Protein AF-0000000071173360 (afdb_homodimer)

Nearest PDB structures (foldseek):
  4cj1-assembly1_B  TM=7.298E-01  e=6.760E-02  synthetic construct
  7yny-assembly1_D  TM=7.252E-01  e=8.532E-01  Helicoverpa armigera nucleopolyhedrovirus
  7ypo-assembly1_A  TM=7.278E-01  e=1.315E+00  Helicoverpa armigera nucleopolyhedrovirus
  3d1j-assembly1_A  TM=5.440E-01  e=7.539E-01  Escherichia coli
  3cx4-assembly1_A  TM=5.514E-01  e=1.093E+00  Escherichia coli

Solvent-accessible surface area (backbone atoms only — not comparable to full-atom v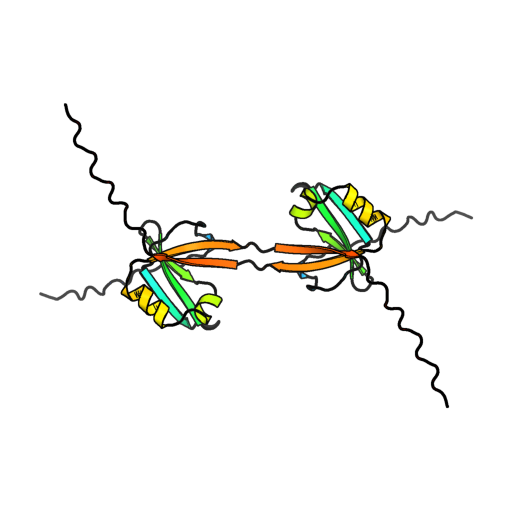alues): 13521 Å² total; per-residue (Å²): 133,79,78,73,75,71,66,77,75,69,80,77,56,47,77,51,59,77,84,76,53,54,70,68,45,76,27,50,30,61,38,61,43,77,44,78,49,99,87,40,66,32,24,35,39,32,32,35,58,94,84,40,56,30,29,32,73,47,58,52,68,48,39,76,64,53,51,68,66,58,44,48,49,52,43,72,65,47,53,33,20,40,22,38,67,38,76,41,63,62,41,70,41,72,44,82,38,70,57,74,70,73,73,74,68,70,75,73,74,78,81,80,130,133,80,78,74,74,72,66,76,75,69,79,76,58,48,78,53,59,77,85,77,53,54,69,69,44,76,26,48,31,62,38,62,46,80,44,80,49,99,87,39,65,31,25,35,39,32,31,36,58,94,82,39,56,29,30,32,74,48,59,52,67,47,39,76,64,55,50,70,65,59,43,49,50,52,44,72,64,47,53,34,20,39,23,38,66,37,77,42,64,60,42,68,41,73,46,82,38,70,58,75,70,73,73,75,69,70,75,74,75,78,81,81,128

Organism: Bemisia tabaci (NCBI:txid7038)

Foldseek 3Di:
DPPPPPPVPDADAAEDEPVPDDAPDWWQWQAKDWDQDPVGIWIKTWTDDVNHIHIYIDDVVCRVPPDPVNRVVCNVVSPGTDGRNDDDDDDDDDDDDDDDPPPPPPPDPPPDD/DPPPPVPVPDADAAEDEPVPDDAPDWWQWQAKDWDQDPVGIWIKTWTDDPNHIHIYIDDVVCRVPPDPVNRVVCNVVSPGTDGRNDDDDDDDDDDDDDDDPPPPPPPDPPPDD

Structure (mmCIF, N/CA/C/O backbone):
data_AF-0000000071173360-model_v1
#
loop_
_entity.id
_entity.type
_entity.pdbx_description
1 polymer 'Uncharacterized protein'
#
loop_
_atom_site.group_PDB
_atom_site.id
_atom_site.type_symbol
_atom_site.label_atom_id
_atom_site.label_alt_id
_atom_site.label_comp_id
_atom_site.label_asym_id
_atom_site.label_entity_id
_atom_site.label_seq_id
_atom_site.pdbx_PDB_ins_code
_atom_site.Cartn_x
_atom_site.Cartn_y
_atom_site.Cartn_z
_atom_site.occupancy
_atom_site.B_iso_or_equiv
_atom_site.auth_seq_id
_atom_site.auth_comp_id
_atom_site.auth_asym_id
_atom_site.auth_atom_id
_atom_site.pdbx_PDB_model_num
ATOM 1 N N . MET A 1 1 ? 4.496 60.594 3.133 1 38.16 1 MET A N 1
ATOM 2 C CA . MET A 1 1 ? 4.457 59.281 3.816 1 38.16 1 MET A CA 1
ATOM 3 C C . MET A 1 1 ? 3.887 58.219 2.906 1 38.16 1 MET A C 1
ATOM 5 O O . MET A 1 1 ? 2.684 58.188 2.635 1 38.16 1 MET A O 1
ATOM 9 N N . GLU A 1 2 ? 4.57 57.875 1.852 1 41.34 2 GLU A N 1
ATOM 10 C CA . GLU A 1 2 ? 4.172 56.844 0.89 1 41.34 2 GLU A CA 1
ATOM 11 C C . GLU A 1 2 ? 3.906 55.5 1.581 1 41.34 2 GLU A C 1
ATOM 13 O O . GLU A 1 2 ? 4.73 55.031 2.363 1 41.34 2 GLU A O 1
ATOM 18 N N . ALA A 1 3 ? 2.672 55.156 1.951 1 41.53 3 ALA A N 1
ATOM 19 C CA . ALA A 1 3 ? 2.266 53.844 2.42 1 41.53 3 ALA A CA 1
ATOM 20 C C . ALA A 1 3 ? 2.855 52.75 1.538 1 41.53 3 ALA A C 1
ATOM 22 O O . ALA A 1 3 ? 2.617 52.719 0.329 1 41.53 3 ALA A O 1
ATOM 23 N N . PHE A 1 4 ? 4.148 52.344 1.729 1 45.03 4 PHE A N 1
ATOM 24 C CA . PHE A 1 4 ? 4.648 51.125 1.092 1 45.03 4 PHE A CA 1
ATOM 25 C C . PHE A 1 4 ? 3.625 50 1.188 1 45.03 4 PHE A C 1
ATOM 27 O O . PHE A 1 4 ? 3.189 49.656 2.283 1 45.03 4 PHE A O 1
ATOM 34 N N . ASN A 1 5 ? 2.734 49.875 0.268 1 45.66 5 ASN A N 1
ATOM 35 C CA . ASN A 1 5 ? 1.851 48.719 0.138 1 45.66 5 ASN A CA 1
ATOM 36 C C . ASN A 1 5 ? 2.588 47.406 0.424 1 45.66 5 ASN A C 1
ATOM 38 O O . ASN A 1 5 ? 3.477 47.031 -0.334 1 45.66 5 ASN A O 1
ATOM 42 N N . LYS A 1 6 ? 3.045 47.156 1.656 1 45 6 LYS A N 1
ATOM 43 C CA . LYS A 1 6 ? 3.58 45.844 1.938 1 45 6 LYS A CA 1
ATOM 44 C C . LYS A 1 6 ? 2.768 44.75 1.231 1 45 6 LYS A C 1
ATOM 46 O O . LYS A 1 6 ? 1.567 44.594 1.479 1 45 6 LYS A O 1
ATOM 51 N N . VAL A 1 7 ? 2.969 44.531 -0.029 1 47.88 7 VAL A N 1
ATOM 52 C CA . VAL A 1 7 ? 2.414 43.344 -0.626 1 47.88 7 VAL A CA 1
ATOM 53 C C . VAL A 1 7 ? 2.586 42.156 0.332 1 47.88 7 VAL A C 1
ATOM 55 O O . VAL A 1 7 ? 3.695 41.875 0.796 1 47.88 7 VAL A O 1
ATOM 58 N N . PRO A 1 8 ? 1.655 41.906 1.132 1 52.94 8 PRO A N 1
ATOM 59 C CA . PRO A 1 8 ? 1.829 40.719 1.951 1 52.94 8 PRO A CA 1
ATOM 60 C C . PRO A 1 8 ? 2.576 39.594 1.217 1 52.94 8 PRO A C 1
ATOM 62 O O . PRO A 1 8 ? 2.227 39.281 0.084 1 52.94 8 PRO A O 1
ATOM 65 N N . VAL A 1 9 ? 3.846 39.469 1.316 1 53.28 9 VAL A N 1
ATOM 66 C CA . VAL A 1 9 ? 4.621 38.406 0.708 1 53.28 9 VAL A CA 1
ATOM 67 C C . VAL A 1 9 ? 3.959 37.062 1.002 1 53.28 9 VAL A C 1
ATOM 69 O O . VAL A 1 9 ? 3.809 36.656 2.164 1 53.28 9 VAL A O 1
ATOM 72 N N . LYS A 1 10 ? 3.113 36.656 0.153 1 61.41 10 LYS A N 1
ATOM 73 C CA . LYS A 1 10 ? 2.553 35.344 0.308 1 61.41 10 LYS A CA 1
ATOM 74 C C . LYS A 1 10 ? 3.654 34.281 0.512 1 61.41 10 LYS A C 1
ATOM 76 O O . LYS A 1 10 ? 4.652 34.281 -0.209 1 61.41 10 LYS A O 1
ATOM 81 N N . PRO A 1 11 ? 3.674 33.688 1.656 1 65.44 11 PRO A N 1
ATOM 82 C CA . PRO A 1 11 ? 4.719 32.688 1.889 1 65.44 11 PRO A CA 1
ATOM 83 C C . PRO A 1 11 ? 4.883 31.719 0.716 1 65.44 11 PRO A C 1
ATOM 85 O O . PRO A 1 11 ? 3.898 31.359 0.058 1 65.44 11 PRO A O 1
ATOM 88 N N . VAL A 1 12 ? 6.051 31.656 0.189 1 82.56 12 VAL A N 1
ATOM 89 C CA . VAL A 1 12 ? 6.398 30.641 -0.796 1 82.56 12 VAL A CA 1
ATOM 90 C C . VAL A 1 12 ? 6.41 29.266 -0.135 1 82.56 12 VAL A C 1
ATOM 92 O O . VAL A 1 12 ? 7.195 29.016 0.783 1 82.56 12 VAL A O 1
ATOM 95 N N . TYR A 1 13 ? 5.41 28.516 -0.371 1 91.19 13 TYR A N 1
ATOM 96 C CA . TYR A 1 13 ? 5.336 27.172 0.187 1 91.19 13 TYR A CA 1
ATOM 97 C C . TYR A 1 13 ? 6.137 26.188 -0.657 1 91.19 13 TYR A C 1
ATOM 99 O O . TYR A 1 13 ? 5.887 26.047 -1.855 1 91.19 13 TYR A O 1
ATOM 107 N N . GLU A 1 14 ? 7.113 25.656 -0.004 1 95.38 14 GLU A N 1
ATOM 108 C CA . GLU A 1 14 ? 7.809 24.562 -0.667 1 95.38 14 GLU A CA 1
ATOM 109 C C . GLU A 1 14 ? 6.957 23.297 -0.685 1 95.38 14 GLU A C 1
ATOM 111 O O . GLU A 1 14 ? 6.402 22.891 0.344 1 95.38 14 GLU A O 1
ATOM 116 N N . GLN A 1 15 ? 6.84 22.719 -1.822 1 95.56 15 GLN A N 1
ATOM 117 C CA . GLN A 1 15 ? 6.066 21.484 -1.917 1 95.56 15 GLN A CA 1
ATOM 118 C C . GLN A 1 15 ? 6.875 20.281 -1.419 1 95.56 15 GLN A C 1
ATOM 120 O O . GLN A 1 15 ? 8.039 20.109 -1.795 1 95.56 15 GLN A O 1
ATOM 125 N N . ILE A 1 16 ? 6.207 19.422 -0.573 1 96.25 16 ILE A N 1
ATOM 126 C CA . ILE A 1 16 ? 6.875 18.219 -0.075 1 96.25 16 ILE A CA 1
ATOM 127 C C . ILE A 1 16 ? 6.035 16.984 -0.4 1 96.25 16 ILE A C 1
ATOM 129 O O . ILE A 1 16 ? 4.875 17.109 -0.807 1 96.25 16 ILE A O 1
ATOM 133 N N . ARG A 1 17 ? 6.691 15.844 -0.308 1 94.81 17 ARG A N 1
ATOM 134 C CA . ARG A 1 17 ? 6.02 14.562 -0.484 1 94.81 17 ARG A CA 1
ATOM 135 C C . ARG A 1 17 ? 5.605 13.969 0.859 1 94.81 17 ARG A C 1
ATOM 137 O O . ARG A 1 17 ? 6.219 14.266 1.888 1 94.81 17 ARG A O 1
ATOM 144 N N . ALA A 1 18 ? 4.566 13.117 0.805 1 94.75 18 ALA A N 1
ATOM 145 C CA . ALA A 1 18 ? 4.078 12.469 2.018 1 94.75 18 ALA A CA 1
ATOM 146 C C . ALA A 1 18 ? 5.184 11.664 2.699 1 94.75 18 ALA A C 1
ATOM 148 O O . ALA A 1 18 ? 5.203 11.547 3.926 1 94.75 18 ALA A O 1
ATOM 149 N N . THR A 1 19 ? 6.121 11.156 1.949 1 91.69 19 THR A N 1
ATOM 150 C CA . THR A 1 19 ? 7.203 10.328 2.465 1 91.69 19 THR A CA 1
ATOM 151 C C . THR A 1 19 ? 8.164 11.156 3.32 1 91.69 19 THR A C 1
ATOM 153 O O . THR A 1 19 ? 8.984 10.602 4.047 1 91.69 19 THR A O 1
ATOM 156 N N . GLU A 1 20 ? 8.062 12.43 3.254 1 93.88 20 GLU A N 1
ATOM 157 C CA . GLU A 1 20 ? 8.93 13.305 4.027 1 93.88 20 GLU A CA 1
ATOM 158 C C . GLU A 1 20 ? 8.359 13.562 5.418 1 93.88 20 GLU A C 1
ATOM 160 O O . GLU A 1 20 ? 9.023 14.172 6.266 1 93.88 20 GLU A O 1
ATOM 165 N N . LEU A 1 21 ? 7.211 13.109 5.59 1 95.88 21 LEU A N 1
ATOM 166 C CA . LEU A 1 21 ? 6.566 13.273 6.887 1 95.88 21 LEU A CA 1
ATOM 167 C C . LEU A 1 21 ? 6.793 12.055 7.77 1 95.88 21 LEU A C 1
ATOM 169 O O . LEU A 1 21 ? 6.945 10.938 7.266 1 95.88 21 LEU A O 1
ATOM 173 N N . GLU A 1 22 ? 6.816 12.336 8.969 1 95.81 22 GLU A N 1
ATOM 174 C CA . GLU A 1 22 ? 6.922 11.258 9.945 1 95.81 22 GLU A CA 1
ATOM 175 C C . GLU A 1 22 ? 5.543 10.773 10.391 1 95.81 22 GLU A C 1
ATOM 177 O O . GLU A 1 22 ? 4.68 11.586 10.734 1 95.81 22 GLU A O 1
ATOM 182 N N . VAL A 1 23 ? 5.352 9.508 10.375 1 94.62 23 VAL A N 1
ATOM 183 C CA . VAL A 1 23 ? 4.09 8.922 10.828 1 94.62 23 VAL A CA 1
ATOM 184 C C . VAL A 1 23 ? 3.846 9.289 12.289 1 94.62 23 VAL A C 1
ATOM 186 O O . VAL A 1 23 ? 4.742 9.18 13.125 1 94.62 23 VAL A O 1
ATOM 189 N N . GLY A 1 24 ? 2.67 9.812 12.562 1 95.38 24 GLY A N 1
ATOM 190 C CA . GLY A 1 24 ? 2.273 10.109 13.93 1 95.38 24 GLY A CA 1
ATOM 191 C C . GLY A 1 24 ? 2.645 11.508 14.367 1 95.38 24 GLY A C 1
ATOM 192 O O . GLY A 1 24 ? 2.111 12.016 15.359 1 95.38 24 GLY A O 1
ATOM 193 N N . ARG A 1 25 ? 3.605 12.102 13.703 1 96.62 25 ARG A N 1
ATOM 194 C CA . ARG A 1 25 ? 3.986 13.461 14.07 1 96.62 25 ARG A CA 1
ATOM 195 C C . ARG A 1 25 ? 2.908 14.461 13.656 1 96.62 25 ARG A C 1
ATOM 197 O O . ARG A 1 25 ? 2.344 14.359 12.562 1 96.62 25 ARG A O 1
ATOM 204 N N . ARG A 1 26 ? 2.715 15.492 14.531 1 96.19 26 ARG A N 1
ATOM 205 C CA . ARG A 1 26 ? 1.729 16.531 14.273 1 96.19 26 ARG A CA 1
ATOM 206 C C . ARG A 1 26 ? 2.371 17.734 13.594 1 96.19 26 ARG A C 1
ATOM 208 O O . ARG A 1 26 ? 3.396 18.25 14.055 1 96.19 26 ARG A O 1
ATOM 215 N N . TYR A 1 27 ? 1.792 18.156 12.57 1 96.88 27 TYR A N 1
ATOM 216 C CA . TYR A 1 27 ? 2.24 19.344 11.859 1 96.88 27 TYR A CA 1
ATOM 217 C C . TYR A 1 27 ? 1.161 20.422 11.867 1 96.88 27 TYR A C 1
ATOM 219 O O . TYR A 1 27 ? 0.039 20.188 11.406 1 96.88 27 TYR A O 1
ATOM 227 N N . PRO A 1 28 ? 1.508 21.547 12.367 1 96.12 28 PRO A N 1
ATOM 228 C CA . PRO A 1 28 ? 0.502 22.609 12.359 1 96.12 28 PRO A CA 1
ATOM 229 C C . PRO A 1 28 ? -0.082 22.859 10.969 1 96.12 28 PRO A C 1
ATOM 231 O O . PRO A 1 28 ? 0.665 23.062 10.008 1 96.12 28 PRO A O 1
ATOM 234 N N . LEU A 1 29 ? -1.325 22.844 10.898 1 97.12 29 LEU A N 1
ATOM 235 C CA . LEU A 1 29 ? -2.053 23.031 9.648 1 97.12 29 LEU A CA 1
ATOM 236 C C . LEU A 1 29 ? -2.52 24.469 9.508 1 97.12 29 LEU A C 1
ATOM 238 O O . LEU A 1 29 ? -3.283 24.969 10.336 1 97.12 29 LEU A O 1
ATOM 242 N N . GLU A 1 30 ? -2.09 25.109 8.555 1 95.44 30 GLU A N 1
ATOM 243 C CA . GLU A 1 30 ? -2.506 26.484 8.305 1 95.44 30 GLU A CA 1
ATOM 244 C C . GLU A 1 30 ? -3.838 26.531 7.562 1 95.44 30 GLU A C 1
ATOM 246 O O . GLU A 1 30 ? -4.734 27.297 7.941 1 95.44 30 GLU A O 1
ATOM 251 N N . LYS A 1 31 ? -3.842 25.734 6.527 1 95.69 31 LYS A N 1
ATOM 252 C CA . LYS A 1 31 ? -5.09 25.719 5.77 1 95.69 31 LYS A CA 1
ATOM 253 C C . LYS A 1 31 ? -5.141 24.516 4.824 1 95.69 31 LYS A C 1
ATOM 255 O O . LYS A 1 31 ? -4.113 23.891 4.543 1 95.69 31 LYS A O 1
ATOM 260 N N . LEU A 1 32 ? -6.391 24.266 4.359 1 95.94 32 LEU A N 1
ATOM 261 C CA . LEU A 1 32 ? -6.672 23.344 3.268 1 95.94 32 LEU A CA 1
ATOM 262 C C . LEU A 1 32 ? -7.191 24.094 2.043 1 95.94 32 LEU A C 1
ATOM 264 O O . LEU A 1 32 ? -7.906 25.094 2.174 1 95.94 32 LEU A O 1
ATOM 268 N N . GLU A 1 33 ? -6.82 23.594 0.899 1 95 33 GLU A N 1
ATOM 269 C CA . GLU A 1 33 ? -7.293 24.219 -0.328 1 95 33 GLU A CA 1
ATOM 270 C C . GLU A 1 33 ? -7.629 23.188 -1.393 1 95 33 GLU A C 1
ATOM 272 O O . GLU A 1 33 ? -6.789 22.344 -1.734 1 95 33 GLU A O 1
ATOM 277 N N . LYS A 1 34 ? -8.797 23.188 -1.82 1 93.31 34 LYS A N 1
ATOM 278 C CA . LYS A 1 34 ? -9.148 22.391 -2.996 1 93.31 34 LYS A CA 1
ATOM 279 C C . LYS A 1 34 ? -8.703 23.078 -4.281 1 93.31 34 LYS A C 1
ATOM 281 O O . LYS A 1 34 ? -8.867 24.297 -4.422 1 93.31 34 LYS A O 1
ATOM 286 N N . THR A 1 35 ? -8.148 22.281 -5.113 1 90.38 35 THR A N 1
ATOM 287 C CA . THR A 1 35 ? -7.684 22.859 -6.375 1 90.38 35 THR A CA 1
ATOM 288 C C . THR A 1 35 ? -7.926 21.891 -7.527 1 90.38 35 THR A C 1
ATOM 290 O O . THR A 1 35 ? -8.062 20.688 -7.312 1 90.38 35 THR A O 1
ATOM 293 N N . CYS A 1 36 ? -8.047 22.391 -8.672 1 88.19 36 CYS A N 1
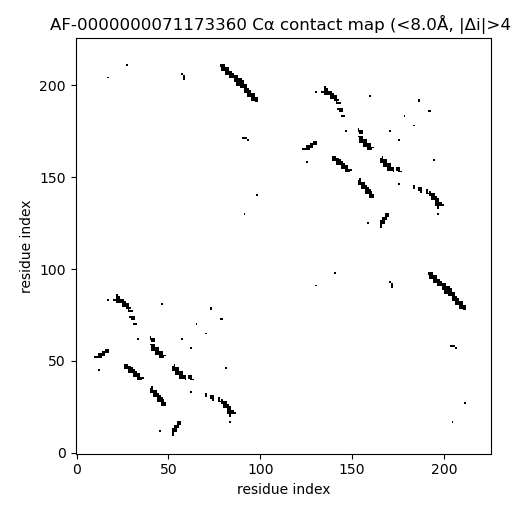ATOM 294 C CA . CYS A 1 36 ? -8.188 21.562 -9.867 1 88.19 36 CYS A CA 1
ATOM 295 C C . CYS A 1 36 ? -6.863 21.438 -10.602 1 88.19 36 CYS A C 1
ATOM 297 O O . CYS A 1 36 ? -6.207 22.438 -10.898 1 88.19 36 CYS A O 1
ATOM 299 N N . THR A 1 37 ? -6.453 20.281 -10.734 1 85.38 37 THR A N 1
ATOM 300 C CA . THR A 1 37 ? -5.234 20 -11.484 1 85.38 37 THR A CA 1
ATOM 301 C C . THR A 1 37 ? -5.559 19.297 -12.805 1 85.38 37 THR A C 1
ATOM 303 O O . THR A 1 37 ? -6.723 19.031 -13.102 1 85.38 37 THR A O 1
ATOM 306 N N . ARG A 1 38 ? -4.59 19.156 -13.602 1 88.75 38 ARG A N 1
ATOM 307 C CA . ARG A 1 38 ? -4.77 18.422 -14.852 1 88.75 38 ARG A CA 1
ATOM 308 C C . ARG A 1 38 ? -5.238 17 -14.586 1 88.75 38 ARG A C 1
ATOM 310 O O . ARG A 1 38 ? -5.75 16.328 -15.492 1 88.75 38 ARG A O 1
ATOM 317 N N . TYR A 1 39 ? -5.066 16.578 -13.469 1 86.5 39 TYR A N 1
ATOM 318 C CA . TYR A 1 39 ? -5.422 15.219 -13.094 1 86.5 39 TYR A CA 1
ATOM 319 C C . TYR A 1 39 ? -6.758 15.188 -12.367 1 86.5 39 TYR A C 1
ATOM 321 O O . TYR A 1 39 ? -7.152 14.148 -11.828 1 86.5 39 TYR A O 1
ATOM 329 N N . GLY A 1 40 ? -7.422 16.344 -12.227 1 87.81 40 GLY A N 1
ATOM 330 C CA . GLY A 1 40 ? -8.688 16.406 -11.523 1 87.81 40 GLY A CA 1
ATOM 331 C C . GLY A 1 40 ? -8.602 17.172 -10.211 1 87.81 40 GLY A C 1
ATOM 332 O O . GLY A 1 40 ? -7.684 17.969 -10.008 1 87.81 40 GLY A O 1
ATOM 333 N N . ASN A 1 41 ? -9.531 16.922 -9.336 1 89.25 41 ASN A N 1
ATOM 334 C CA . ASN A 1 41 ? -9.602 17.625 -8.062 1 89.25 41 ASN A CA 1
ATOM 335 C C . ASN A 1 41 ? -8.516 17.156 -7.102 1 89.25 41 ASN A C 1
ATOM 337 O O . ASN A 1 41 ? -8.211 15.969 -7.031 1 89.25 41 ASN A O 1
ATOM 341 N N . ALA A 1 42 ? -7.914 18.078 -6.492 1 92.38 42 ALA A N 1
ATOM 342 C CA . ALA A 1 42 ? -6.879 17.797 -5.504 1 92.38 42 ALA A CA 1
ATOM 343 C C . ALA A 1 42 ? -7.09 18.594 -4.23 1 92.38 42 ALA A C 1
ATOM 345 O O . ALA A 1 42 ? -7.738 19.641 -4.25 1 92.38 42 ALA A O 1
ATOM 346 N N . LEU A 1 43 ? -6.625 18.062 -3.189 1 95.75 43 LEU A N 1
ATOM 347 C CA . LEU A 1 43 ? -6.625 18.75 -1.905 1 95.75 43 LEU A CA 1
ATOM 348 C C . LEU A 1 43 ? -5.199 19.031 -1.431 1 95.75 43 LEU A C 1
ATOM 350 O O . LEU A 1 43 ? -4.383 18.109 -1.358 1 95.75 43 LEU A O 1
ATOM 354 N N . LEU A 1 44 ? -4.957 20.266 -1.198 1 96.38 44 LEU A N 1
ATOM 355 C CA . LEU A 1 44 ? -3.662 20.688 -0.686 1 96.38 44 LEU A CA 1
ATOM 356 C C . LEU A 1 44 ? -3.754 21.047 0.795 1 96.38 44 LEU A C 1
ATOM 358 O O . LEU A 1 44 ? -4.711 21.688 1.225 1 96.38 44 LEU A O 1
ATOM 362 N N . ALA A 1 45 ? -2.742 20.609 1.472 1 97.56 45 ALA A N 1
ATOM 363 C CA . ALA A 1 45 ? -2.566 21.031 2.855 1 97.56 45 ALA A CA 1
ATOM 364 C C . ALA A 1 45 ? -1.343 21.938 2.998 1 97.56 45 ALA A C 1
ATOM 366 O O . ALA A 1 45 ? -0.27 21.625 2.477 1 97.56 45 ALA A O 1
ATOM 367 N N . PHE A 1 46 ? -1.564 23.016 3.646 1 96.75 46 PHE A N 1
ATOM 368 C CA . PHE A 1 46 ? -0.48 23.938 3.988 1 96.75 46 PHE A CA 1
ATOM 369 C C . PHE A 1 46 ? -0.096 23.797 5.457 1 96.75 46 PHE A C 1
ATOM 371 O O . PHE A 1 46 ? -0.909 24.062 6.344 1 96.75 46 PHE A O 1
ATOM 378 N N . ILE A 1 47 ? 1.166 23.391 5.602 1 97.12 47 ILE A N 1
ATOM 379 C CA . ILE A 1 47 ? 1.599 23.047 6.953 1 97.12 47 ILE A CA 1
ATOM 380 C C . ILE A 1 47 ? 2.918 23.75 7.266 1 97.12 47 ILE A C 1
ATOM 382 O O . ILE A 1 47 ? 3.523 24.359 6.383 1 97.12 47 ILE A O 1
ATOM 386 N N . PHE A 1 48 ? 3.197 23.656 8.547 1 95.56 48 PHE A N 1
ATOM 387 C CA . PHE A 1 48 ? 4.504 24.125 8.977 1 95.56 48 PHE A CA 1
ATOM 388 C C . PHE A 1 48 ? 5.348 22.984 9.523 1 95.56 48 PHE A C 1
ATOM 390 O O . PHE A 1 48 ? 4.875 22.188 10.328 1 95.56 48 PHE A O 1
ATOM 397 N N . ILE A 1 49 ? 6.543 22.875 9.031 1 95.88 49 ILE A N 1
ATOM 398 C CA . ILE A 1 49 ? 7.543 21.953 9.555 1 95.88 49 ILE A CA 1
ATOM 399 C C . ILE A 1 49 ? 8.711 22.734 10.141 1 95.88 49 ILE A C 1
ATOM 401 O O . ILE A 1 49 ? 9.43 23.422 9.414 1 95.88 49 ILE A O 1
ATOM 405 N N . ASP A 1 50 ? 8.773 22.641 11.43 1 94 50 ASP A N 1
ATOM 406 C CA . ASP A 1 50 ? 9.828 23.375 12.133 1 94 50 ASP A CA 1
ATOM 407 C C . ASP A 1 50 ? 9.828 24.844 11.742 1 94 50 ASP A C 1
ATOM 409 O O . ASP A 1 50 ? 10.875 25.422 11.445 1 94 50 ASP A O 1
ATOM 413 N N . GLY A 1 51 ? 8.664 25.375 11.641 1 92.62 51 GLY A N 1
ATOM 414 C CA . GLY A 1 51 ? 8.484 26.797 11.398 1 92.62 51 GLY A CA 1
ATOM 415 C C . GLY A 1 51 ? 8.508 27.172 9.922 1 92.62 51 GLY A C 1
ATOM 416 O O . GLY A 1 51 ? 8.242 28.312 9.562 1 92.62 51 GLY A O 1
ATOM 417 N N . GLU A 1 52 ? 8.859 26.266 9.062 1 95.06 52 GLU A N 1
ATOM 418 C CA . GLU A 1 52 ? 8.945 26.531 7.633 1 95.06 52 GLU A CA 1
ATOM 419 C C . GLU A 1 52 ? 7.648 26.141 6.926 1 95.06 52 GLU A C 1
ATOM 421 O O . GLU A 1 52 ? 7.117 25.047 7.141 1 95.06 52 GLU A O 1
ATOM 426 N N . PRO A 1 53 ? 7.199 27.062 6.129 1 96 53 PRO A N 1
ATOM 427 C CA . PRO A 1 53 ? 5.949 26.781 5.418 1 96 53 PRO A CA 1
ATOM 428 C C . PRO A 1 53 ? 6.121 25.734 4.32 1 96 53 PRO A C 1
ATOM 430 O O . PRO A 1 53 ? 7.023 25.859 3.488 1 96 53 PRO A O 1
ATOM 433 N N . LYS A 1 54 ? 5.25 24.672 4.352 1 97.19 54 LYS A N 1
ATOM 434 C CA . LYS A 1 54 ? 5.25 23.594 3.357 1 97.19 54 LYS A CA 1
ATOM 435 C C . LYS A 1 54 ? 3.842 23.344 2.832 1 97.19 54 LYS A C 1
ATOM 437 O O . LYS A 1 54 ? 2.855 23.688 3.486 1 97.19 54 LYS A O 1
ATOM 442 N N . LYS A 1 55 ? 3.822 22.812 1.622 1 97.25 55 LYS A N 1
ATOM 443 C CA . LYS A 1 55 ? 2.537 22.344 1.112 1 97.25 55 LYS A CA 1
ATOM 444 C C . LYS A 1 55 ? 2.629 20.891 0.647 1 97.25 55 LYS A C 1
ATOM 446 O O . LYS A 1 55 ? 3.67 20.469 0.146 1 97.25 55 LYS A O 1
ATOM 451 N N . ILE A 1 56 ? 1.555 20.156 0.779 1 97.06 56 ILE A N 1
ATOM 452 C CA . ILE A 1 56 ? 1.536 18.734 0.441 1 97.06 56 ILE A CA 1
ATOM 453 C C . ILE A 1 56 ? 0.197 18.375 -0.199 1 97.06 56 ILE A C 1
ATOM 455 O O . ILE A 1 56 ? -0.859 18.797 0.277 1 97.06 56 ILE A O 1
ATOM 459 N N . PHE A 1 57 ? 0.25 17.656 -1.247 1 95.25 57 PHE A N 1
ATOM 460 C CA . PHE A 1 57 ? -0.958 17.078 -1.825 1 95.25 57 PHE A CA 1
ATOM 461 C C . PHE A 1 57 ? -1.445 15.898 -0.997 1 95.25 57 PHE A C 1
ATOM 463 O O . PHE A 1 57 ? -0.682 14.969 -0.723 1 95.25 57 PHE A O 1
ATOM 470 N N . LEU A 1 58 ? -2.693 15.977 -0.673 1 95.12 58 LEU A N 1
ATOM 471 C CA . LEU A 1 58 ? -3.305 14.82 -0.029 1 95.12 58 LEU A CA 1
ATOM 472 C C . LEU A 1 58 ? -3.852 13.844 -1.066 1 95.12 58 LEU A C 1
ATOM 474 O O . LEU A 1 58 ? -4.109 14.234 -2.209 1 95.12 58 LEU A O 1
ATOM 478 N N . PRO A 1 59 ? -3.916 12.609 -0.706 1 90.69 59 PRO A N 1
ATOM 479 C CA . PRO A 1 59 ? -4.477 11.625 -1.644 1 90.69 59 PRO A CA 1
ATOM 480 C C . PRO A 1 59 ? -5.836 12.047 -2.195 1 90.69 59 PRO A C 1
ATOM 482 O O . PRO A 1 59 ? -6.613 12.703 -1.494 1 90.69 59 PRO A O 1
ATOM 485 N N . LYS A 1 60 ? -6.188 11.617 -3.352 1 87.81 60 LYS A N 1
ATOM 486 C CA . LYS A 1 60 ? -7.367 12.055 -4.094 1 87.81 60 LYS A CA 1
ATOM 487 C C . LYS A 1 60 ? -8.648 11.727 -3.334 1 87.81 60 LYS A C 1
ATOM 489 O O . LYS A 1 60 ? -9.633 12.461 -3.42 1 87.81 60 LYS A O 1
ATOM 494 N N . ILE A 1 61 ? -8.539 10.719 -2.615 1 85.06 61 ILE A N 1
ATOM 495 C CA . ILE A 1 61 ? -9.719 10.281 -1.876 1 85.06 61 ILE A CA 1
ATOM 496 C C . ILE A 1 61 ? -10.195 11.391 -0.952 1 85.06 61 ILE A C 1
ATOM 498 O O . ILE A 1 61 ? -11.391 11.516 -0.681 1 85.06 61 ILE A O 1
ATOM 502 N N . TYR A 1 62 ? -9.328 12.203 -0.535 1 90.69 62 TYR A N 1
ATOM 503 C CA . TYR A 1 62 ? -9.703 13.297 0.356 1 90.69 62 TYR A CA 1
ATOM 504 C C . TYR A 1 62 ? -10.414 14.406 -0.41 1 90.69 62 TYR A C 1
ATOM 506 O O . TYR A 1 62 ? -11.383 14.992 0.083 1 90.69 62 TYR A O 1
ATOM 514 N N . ALA A 1 63 ? -9.852 14.711 -1.5 1 88.69 63 ALA A N 1
ATOM 515 C CA . ALA A 1 63 ? -10.484 15.742 -2.324 1 88.69 63 ALA A CA 1
ATOM 516 C C . ALA A 1 63 ? -11.906 15.344 -2.707 1 88.69 63 ALA A C 1
ATOM 518 O O . ALA A 1 63 ? -12.797 16.188 -2.746 1 88.69 63 ALA A O 1
ATOM 519 N N . ASP A 1 64 ? -12.148 14.125 -2.879 1 84.31 64 ASP A N 1
ATOM 520 C CA . ASP A 1 64 ? -13.438 13.641 -3.367 1 84.31 64 ASP A CA 1
ATOM 521 C C . ASP A 1 64 ? -14.43 13.477 -2.221 1 84.31 64 ASP A C 1
ATOM 523 O O . ASP A 1 64 ? -15.641 13.617 -2.42 1 84.31 64 ASP A O 1
ATOM 527 N N . ASN A 1 65 ? -13.883 13.289 -1.071 1 86.19 65 ASN A N 1
ATOM 528 C CA . ASN A 1 65 ? -14.797 12.875 -0.008 1 86.19 65 ASN A CA 1
ATOM 529 C C . ASN A 1 65 ? -14.914 13.938 1.079 1 86.19 65 ASN A C 1
ATOM 531 O O . ASN A 1 65 ? -15.82 13.891 1.905 1 86.19 65 ASN A O 1
ATOM 535 N N . LEU A 1 66 ? -13.969 14.773 1.134 1 88.12 66 LEU A N 1
ATOM 536 C CA . LEU A 1 66 ? -14.055 15.828 2.143 1 88.12 66 LEU A CA 1
ATOM 537 C C . LEU A 1 66 ? -14.945 16.969 1.659 1 88.12 66 LEU A C 1
ATOM 539 O O . LEU A 1 66 ? -14.617 17.641 0.679 1 88.12 66 LEU A O 1
ATOM 543 N N . PRO A 1 67 ? -15.953 17.172 2.355 1 89.56 67 PRO A N 1
ATOM 544 C CA . PRO A 1 67 ? -16.844 18.25 1.933 1 89.56 67 PRO A CA 1
ATOM 545 C C . PRO A 1 67 ? -16.234 19.625 2.113 1 89.56 67 PRO A C 1
ATOM 547 O O . PRO A 1 67 ? -15.406 19.828 3.008 1 89.56 67 PRO A O 1
ATOM 550 N N . ASP A 1 68 ? -16.797 20.531 1.302 1 91.19 68 ASP A N 1
ATOM 551 C CA . ASP A 1 68 ? -16.312 21.906 1.353 1 91.19 68 ASP A CA 1
ATOM 552 C C . ASP A 1 68 ? -16.516 22.516 2.738 1 91.19 68 ASP A C 1
ATOM 554 O O . ASP A 1 68 ? -15.688 23.281 3.219 1 91.19 68 ASP A O 1
ATOM 558 N N . GLN A 1 69 ? -17.547 22.188 3.338 1 92.44 69 GLN A N 1
ATOM 559 C CA . GLN A 1 69 ? -17.844 22.703 4.668 1 92.44 69 GLN A CA 1
ATOM 560 C C . GLN A 1 69 ? -16.766 22.312 5.672 1 92.44 69 GLN A C 1
ATOM 562 O O . GLN A 1 69 ? -16.375 23.109 6.523 1 92.44 69 GLN A O 1
ATOM 567 N N . ALA A 1 70 ? -16.375 21.109 5.57 1 90.62 70 ALA A N 1
ATOM 568 C CA . ALA A 1 70 ? -15.32 20.641 6.473 1 90.62 70 ALA A CA 1
ATOM 569 C C . ALA A 1 70 ? -14.023 21.406 6.258 1 90.62 70 ALA A C 1
ATOM 571 O O . ALA A 1 70 ? -13.344 21.781 7.219 1 90.62 70 ALA A O 1
ATOM 572 N N . ILE A 1 71 ? -13.734 21.656 5.066 1 93.75 71 ILE A N 1
ATOM 573 C CA . ILE A 1 71 ? -12.539 22.406 4.711 1 93.75 71 ILE A CA 1
ATOM 574 C C . ILE A 1 71 ? -12.648 23.828 5.281 1 93.75 71 ILE A C 1
ATOM 576 O O . ILE A 1 71 ? -11.695 24.344 5.871 1 93.75 71 ILE A O 1
ATOM 580 N N . ASN A 1 72 ? -13.797 24.359 5.133 1 93.88 72 ASN A N 1
ATOM 581 C CA . ASN A 1 72 ? -14.031 25.703 5.656 1 93.88 72 ASN A CA 1
ATOM 582 C C . ASN A 1 72 ? -13.914 25.734 7.176 1 93.88 72 ASN A C 1
ATOM 584 O O . ASN A 1 72 ? -13.344 26.688 7.734 1 93.88 72 ASN A O 1
ATOM 588 N N . ASP A 1 73 ? -14.414 24.781 7.746 1 91.62 73 ASP A N 1
ATOM 589 C CA . ASP A 1 73 ? -14.344 24.703 9.203 1 91.62 73 ASP A CA 1
ATOM 590 C C . ASP A 1 73 ? -12.898 24.656 9.68 1 91.62 73 ASP A C 1
ATOM 592 O O . ASP A 1 73 ? -12.531 25.344 10.641 1 91.62 73 ASP A O 1
ATOM 596 N N . VAL A 1 74 ? -12.133 23.875 9.031 1 92.19 74 VAL A N 1
ATOM 597 C CA . VAL A 1 74 ? -10.719 23.75 9.367 1 92.19 74 VAL A CA 1
ATOM 598 C C . VAL A 1 74 ? -10.016 25.094 9.164 1 92.19 74 VAL A C 1
ATOM 600 O O . VAL A 1 74 ? -9.25 25.531 10.031 1 92.19 74 VAL A O 1
ATOM 603 N N . ASN A 1 75 ? -10.344 25.734 8.117 1 94.31 75 ASN A N 1
ATOM 604 C CA . ASN A 1 75 ? -9.672 26.984 7.766 1 94.31 75 ASN A CA 1
ATOM 605 C C . ASN A 1 75 ? -10.086 28.125 8.68 1 94.31 75 ASN A C 1
ATOM 607 O O . ASN A 1 75 ? -9.281 29.016 8.984 1 94.31 75 ASN A O 1
ATOM 611 N N . GLU A 1 76 ? -11.266 28.094 9.133 1 93.62 76 GLU A N 1
ATOM 612 C CA . GLU A 1 76 ? -11.789 29.172 9.977 1 93.62 76 GLU A CA 1
ATOM 613 C C . GLU A 1 76 ? -11.32 29.016 11.422 1 93.62 76 GLU A C 1
ATOM 615 O O . GLU A 1 76 ? -11.016 30 12.086 1 93.62 76 GLU A O 1
ATOM 620 N N . ASN A 1 77 ? -11.273 27.844 11.852 1 88.25 77 ASN A N 1
ATOM 621 C CA . ASN A 1 77 ? -10.906 27.609 13.242 1 88.25 77 ASN A CA 1
ATOM 622 C C . ASN A 1 77 ? -9.391 27.672 13.438 1 88.25 77 ASN A C 1
ATOM 624 O O . ASN A 1 77 ? -8.922 28.156 14.469 1 88.25 77 ASN A O 1
ATOM 628 N N . GLY A 1 78 ? -8.578 27.312 12.539 1 83.69 78 GLY A N 1
ATOM 629 C CA . GLY A 1 78 ? -7.129 27.422 12.523 1 83.69 78 GLY A CA 1
ATOM 630 C C . GLY A 1 78 ? -6.449 26.578 13.578 1 83.69 78 GLY A C 1
ATOM 631 O O . GLY A 1 78 ? -5.23 26.656 13.75 1 83.69 78 GLY A O 1
ATOM 632 N N . ASN A 1 79 ? -7.113 25.75 14.359 1 91.12 79 ASN A N 1
ATOM 633 C CA . ASN A 1 79 ? -6.543 25 15.484 1 91.12 79 ASN A CA 1
ATOM 634 C C . ASN A 1 79 ? -6.473 23.516 15.188 1 91.12 79 ASN A C 1
ATOM 636 O O . ASN A 1 79 ? -6.934 22.688 15.984 1 91.12 79 ASN A O 1
ATOM 640 N N . PHE A 1 80 ? -5.848 23.234 14.055 1 95.56 80 PHE A N 1
ATOM 641 C CA . PHE A 1 80 ? -5.75 21.828 13.664 1 95.56 80 PHE A CA 1
ATOM 642 C C . PHE A 1 80 ? -4.32 21.469 13.289 1 95.56 80 PHE A C 1
ATOM 644 O O . PHE A 1 80 ? -3.527 22.344 12.938 1 95.56 80 PHE A O 1
ATOM 651 N N . ASP A 1 81 ? -3.992 20.328 13.414 1 96.62 81 ASP A N 1
ATOM 652 C CA . ASP A 1 81 ? -2.744 19.734 12.945 1 96.62 81 ASP A CA 1
ATOM 653 C C . ASP A 1 81 ? -3.008 18.656 11.891 1 96.62 81 ASP A C 1
ATOM 655 O O . ASP A 1 81 ? -4.047 18 11.914 1 96.62 81 ASP A O 1
ATOM 659 N N . LEU A 1 82 ? -2.133 18.547 10.984 1 97.5 82 LEU A N 1
ATOM 660 C CA . LEU A 1 82 ? -2.104 17.422 10.062 1 97.5 82 LEU A CA 1
ATOM 661 C C . LEU A 1 82 ? -1.202 16.312 10.602 1 97.5 82 LEU A C 1
ATOM 663 O O . LEU A 1 82 ? -0.097 16.578 11.078 1 97.5 82 LEU A O 1
ATOM 667 N N . VAL A 1 83 ? -1.717 15.094 10.508 1 96.81 83 VAL A N 1
ATOM 668 C CA . VAL A 1 83 ? -0.948 13.938 10.953 1 96.81 83 VAL A CA 1
ATOM 669 C C . VAL A 1 83 ? -0.934 12.875 9.859 1 96.81 83 VAL A C 1
ATOM 671 O O . VAL A 1 83 ? -1.984 12.508 9.328 1 96.81 83 VAL A O 1
ATOM 674 N N . LEU A 1 84 ? 0.214 12.508 9.438 1 96.94 84 LEU A N 1
ATOM 675 C CA . LEU A 1 84 ? 0.304 11.266 8.672 1 96.94 84 LEU A CA 1
ATOM 676 C C . LEU A 1 84 ? 0.063 10.055 9.562 1 96.94 84 LEU A C 1
ATOM 678 O O . LEU A 1 84 ? 0.931 9.68 10.359 1 96.94 84 LEU A O 1
ATOM 682 N N . ALA A 1 85 ? -1.086 9.461 9.406 1 94.12 85 ALA A N 1
ATOM 683 C CA . ALA A 1 85 ? -1.495 8.391 10.305 1 94.12 85 ALA A CA 1
ATOM 684 C C . ALA A 1 85 ? -0.845 7.066 9.914 1 94.12 85 ALA A C 1
ATOM 686 O O . ALA A 1 85 ? -0.485 6.262 10.773 1 94.12 85 ALA A O 1
ATOM 687 N N . GLU A 1 86 ? -0.735 6.891 8.656 1 92.31 86 GLU A N 1
ATOM 688 C CA . GLU A 1 86 ? -0.223 5.605 8.195 1 92.31 86 GLU A CA 1
ATOM 689 C C . GLU A 1 86 ? 0.416 5.727 6.812 1 92.31 86 GLU A C 1
ATOM 691 O O . GLU A 1 86 ? -0.066 6.484 5.965 1 92.31 86 GLU A O 1
ATOM 696 N N . HIS A 1 87 ? 1.491 5.117 6.672 1 90.31 87 HIS A N 1
ATOM 697 C CA . HIS A 1 87 ? 2.07 4.848 5.363 1 90.31 87 HIS A CA 1
ATOM 698 C C . HIS A 1 87 ? 1.894 3.385 4.969 1 90.31 87 HIS A C 1
ATOM 700 O O . HIS A 1 87 ? 2.52 2.5 5.559 1 90.31 87 HIS A O 1
ATOM 706 N N . VAL A 1 88 ? 1.014 3.229 4.082 1 84.25 88 VAL A N 1
ATOM 707 C CA . VAL A 1 88 ? 0.802 1.871 3.592 1 84.25 88 VAL A CA 1
ATOM 708 C C . VAL A 1 88 ? 1.787 1.569 2.465 1 84.25 88 VAL A C 1
ATOM 710 O O . VAL A 1 88 ? 1.781 2.24 1.43 1 84.25 88 VAL A O 1
ATOM 713 N N . PHE A 1 89 ? 2.553 0.628 2.629 1 81.56 89 PHE A N 1
ATOM 714 C CA . PHE A 1 89 ? 3.504 0.196 1.611 1 81.56 89 PHE A CA 1
ATOM 715 C C . PHE A 1 89 ? 2.846 -0.766 0.63 1 81.56 89 PHE A C 1
ATOM 717 O O . PHE A 1 89 ? 1.946 -1.521 1.002 1 81.56 89 PHE A O 1
ATOM 724 N N . PRO A 1 90 ? 3.279 -0.457 -0.573 1 81.06 90 PRO A N 1
ATOM 725 C CA . PRO A 1 90 ? 2.748 -1.428 -1.533 1 81.06 90 PRO A CA 1
ATOM 726 C C . PRO A 1 90 ? 3.08 -2.871 -1.157 1 81.06 90 PRO A C 1
ATOM 728 O O . PRO A 1 90 ? 4.156 -3.141 -0.623 1 81.06 90 PRO A O 1
ATOM 731 N N . SER A 1 91 ? 2.074 -3.684 -1.272 1 86 91 SER A N 1
ATOM 732 C CA . SER A 1 91 ? 2.285 -5.094 -0.957 1 86 91 SER A CA 1
ATOM 733 C C . SER A 1 91 ? 1.346 -5.984 -1.762 1 86 91 SER A C 1
ATOM 735 O O . SER A 1 91 ? 0.373 -5.504 -2.348 1 86 91 SER A O 1
ATOM 737 N N . PHE A 1 92 ? 1.823 -7.172 -1.882 1 92.06 92 PHE A N 1
ATOM 738 C CA . PHE A 1 92 ? 1.025 -8.211 -2.52 1 92.06 92 PHE A CA 1
ATOM 739 C C . PHE A 1 92 ? 0.693 -9.32 -1.529 1 92.06 92 PHE A C 1
ATOM 741 O O . PHE A 1 92 ? 1.564 -9.781 -0.786 1 92.06 92 PHE A O 1
ATOM 748 N N . ARG A 1 93 ? -0.56 -9.633 -1.438 1 93.19 93 ARG A N 1
ATOM 749 C CA . ARG A 1 93 ? -0.968 -10.773 -0.625 1 93.19 93 ARG A CA 1
ATOM 750 C C . ARG A 1 93 ? -1.307 -11.977 -1.5 1 93.19 93 ARG A C 1
ATOM 752 O O . ARG A 1 93 ? -2.129 -11.867 -2.412 1 93.19 93 ARG A O 1
ATOM 759 N N . PHE A 1 94 ? -0.643 -13.133 -1.189 1 94.81 94 PHE A N 1
ATOM 760 C CA . PHE A 1 94 ? -0.877 -14.359 -1.938 1 94.81 94 PHE A CA 1
ATOM 761 C C . PHE A 1 94 ? -1.572 -15.398 -1.065 1 94.81 94 PHE A C 1
ATOM 763 O O . PHE A 1 94 ? -1.44 -15.375 0.16 1 94.81 94 PHE A O 1
ATOM 770 N N . GLU A 1 95 ? -2.348 -16.219 -1.688 1 94.06 95 GLU A N 1
ATOM 771 C CA . GLU A 1 95 ? -2.965 -17.391 -1.066 1 94.06 95 GLU A CA 1
ATOM 772 C C . GLU A 1 95 ? -2.674 -18.656 -1.864 1 94.06 95 GLU A C 1
ATOM 774 O O . GLU A 1 95 ? -2.564 -18.609 -3.092 1 94.06 95 GLU A O 1
ATOM 779 N N . ILE A 1 96 ? -2.422 -19.719 -1.186 1 93.69 96 ILE A N 1
ATOM 780 C CA . ILE A 1 96 ? -2.33 -21.062 -1.773 1 93.69 96 ILE A CA 1
ATOM 781 C C . ILE A 1 96 ? -3.623 -21.828 -1.511 1 93.69 96 ILE A C 1
ATOM 783 O O . ILE A 1 96 ? -3.98 -22.078 -0.357 1 93.69 96 ILE A O 1
ATOM 787 N N . LEU A 1 97 ? -4.25 -22.172 -2.625 1 93.75 97 LEU A N 1
ATOM 788 C CA . LEU A 1 97 ? -5.559 -22.797 -2.514 1 93.75 97 LEU A CA 1
ATOM 789 C C . LEU A 1 97 ? -5.562 -24.172 -3.184 1 93.75 97 LEU A C 1
ATOM 791 O O . LEU A 1 97 ? -4.898 -24.359 -4.207 1 93.75 97 LEU A O 1
ATOM 795 N N . PRO A 1 98 ? -6.344 -25.062 -2.586 1 92.75 98 PRO A N 1
ATOM 796 C CA . PRO A 1 98 ? -6.5 -26.344 -3.295 1 92.75 98 PRO A CA 1
ATOM 797 C C . PRO A 1 98 ? -7.172 -26.172 -4.656 1 92.75 98 PRO A C 1
ATOM 799 O O . PRO A 1 98 ? -8.016 -25.297 -4.828 1 92.75 98 PRO A O 1
ATOM 802 N N . LYS A 1 99 ? -6.766 -26.969 -5.574 1 91.81 99 LYS A N 1
ATOM 803 C CA . LYS A 1 99 ? -7.387 -26.938 -6.895 1 91.81 99 LYS A CA 1
ATOM 804 C C . LYS A 1 99 ? -8.875 -27.25 -6.805 1 91.81 99 LYS A C 1
ATOM 806 O O . LYS A 1 99 ? -9.289 -28.141 -6.047 1 91.81 99 LYS A O 1
ATOM 811 N N . VAL A 1 100 ? -9.695 -26.344 -7.422 1 81.25 100 VAL A N 1
ATOM 812 C CA . VAL A 1 100 ? -11.125 -26.625 -7.484 1 81.25 100 VAL A CA 1
ATOM 813 C C . VAL A 1 100 ? -11.383 -27.797 -8.438 1 81.25 100 VAL A C 1
ATOM 815 O O . VAL A 1 100 ? -10.891 -27.797 -9.57 1 81.25 100 VAL A O 1
ATOM 818 N N . PRO A 1 101 ? -11.945 -28.844 -7.844 1 74.5 101 PRO A N 1
ATOM 819 C CA . PRO A 1 101 ? -12.242 -29.969 -8.734 1 74.5 101 PRO A CA 1
ATOM 820 C C . PRO A 1 101 ? -13.07 -29.562 -9.945 1 74.5 101 PRO A C 1
ATOM 822 O O . PRO A 1 101 ? -13.875 -28.641 -9.867 1 74.5 101 PRO A O 1
ATOM 825 N N . ALA A 1 102 ? -12.531 -29.75 -11.062 1 62.47 102 ALA A N 1
ATOM 826 C CA . ALA A 1 102 ? -13.352 -29.531 -12.25 1 62.47 102 ALA A CA 1
ATOM 827 C C . ALA A 1 102 ? -14.781 -30 -12.023 1 62.47 102 ALA A C 1
ATOM 829 O O . ALA A 1 102 ? -15.008 -31.062 -11.453 1 62.47 102 ALA A O 1
ATOM 830 N N . GLN A 1 103 ? -15.633 -29.016 -11.648 1 55.5 103 GLN A N 1
ATOM 831 C CA . GLN A 1 103 ? -17.016 -29.484 -11.562 1 55.5 103 GLN A CA 1
ATOM 832 C C . GLN A 1 103 ? -17.297 -30.531 -12.641 1 55.5 103 GLN A C 1
ATOM 834 O O . GLN A 1 103 ? -17.031 -30.297 -13.82 1 55.5 103 GLN A O 1
ATOM 839 N N . VAL A 1 104 ? -17.281 -31.75 -12.219 1 53.44 104 VAL A N 1
ATOM 840 C CA . VAL A 1 104 ? -17.828 -32.75 -13.109 1 53.44 104 VAL A CA 1
ATOM 841 C C . VAL A 1 104 ? -19.156 -32.281 -13.703 1 53.44 104 VAL A C 1
ATOM 843 O O . VAL A 1 104 ? -20.125 -32.062 -12.977 1 53.44 104 VAL A O 1
ATOM 846 N N . VAL A 1 105 ? -19.141 -31.469 -14.648 1 54.19 105 VAL A N 1
ATOM 847 C CA . VAL A 1 105 ? -20.406 -31.203 -15.32 1 54.19 105 VAL A CA 1
ATOM 848 C C . VAL A 1 105 ? -21.141 -32.531 -15.555 1 54.19 105 VAL A C 1
ATOM 850 O O . VAL A 1 105 ? -20.609 -33.438 -16.172 1 54.19 105 VAL A O 1
ATOM 853 N N . PRO A 1 106 ? -22.172 -32.781 -14.812 1 57.03 106 PRO A N 1
ATOM 854 C CA . PRO A 1 106 ? -22.922 -34 -15.141 1 57.03 106 PRO A CA 1
ATOM 855 C C . PRO A 1 106 ? -23.188 -34.156 -16.641 1 57.03 106 PRO A C 1
ATOM 857 O O . PRO A 1 106 ? -23.281 -33.125 -17.359 1 57.03 106 PRO A O 1
ATOM 860 N N . PRO A 1 107 ? -22.938 -35.281 -17.172 1 56.88 107 PRO A N 1
ATOM 861 C CA . PRO A 1 107 ? -23.266 -35.438 -18.594 1 56.88 107 PRO A CA 1
ATOM 862 C C . PRO A 1 107 ? -24.641 -34.875 -18.953 1 56.88 107 PRO A C 1
ATOM 864 O O . PRO A 1 107 ? -25.562 -34.938 -18.141 1 56.88 107 PRO A O 1
ATOM 867 N N . HIS A 1 108 ? -24.703 -33.906 -19.766 1 60.78 108 HIS A N 1
ATOM 868 C CA . HIS A 1 108 ? -26 -33.469 -20.266 1 60.78 108 HIS A CA 1
ATOM 869 C C . HIS A 1 108 ? -26.938 -34.656 -20.531 1 60.78 108 HIS A C 1
ATOM 871 O O . HIS A 1 108 ? -26.516 -35.656 -21.094 1 60.78 108 HIS A O 1
ATOM 877 N N . PRO A 1 109 ? -28.078 -34.688 -19.844 1 61.09 109 PRO A N 1
ATOM 878 C CA . PRO A 1 109 ? -28.969 -35.812 -20.156 1 61.09 109 PRO A CA 1
ATOM 879 C C . PRO A 1 109 ? -29.172 -36 -21.656 1 61.09 109 PRO A C 1
ATOM 881 O O . PRO A 1 109 ? -29.062 -35.031 -22.438 1 61.09 109 PRO A O 1
ATOM 884 N N . PRO A 1 110 ? -29.156 -37.188 -22.188 1 54.97 110 PRO A N 1
ATOM 885 C CA . PRO A 1 110 ? -29.391 -37.406 -23.625 1 54.97 110 PRO A CA 1
ATOM 886 C C . PRO A 1 110 ? -30.641 -36.688 -24.125 1 54.97 110 PRO A C 1
ATOM 888 O O . PRO A 1 110 ? -31.641 -36.594 -23.406 1 54.97 110 PRO A O 1
ATOM 891 N N . TYR A 1 111 ? -30.547 -35.844 -25.062 1 53.5 111 TYR A N 1
ATOM 892 C CA . TYR A 1 111 ? -31.688 -35.25 -25.75 1 53.5 111 TYR A CA 1
ATOM 893 C C . TYR A 1 111 ? -32.688 -36.344 -26.172 1 53.5 111 TYR A C 1
ATOM 895 O O . TYR A 1 111 ? -32.312 -37.312 -26.828 1 53.5 111 TYR A O 1
ATOM 903 N N . GLN A 1 112 ? -33.781 -36.594 -25.5 1 48.03 112 GLN A N 1
ATOM 904 C CA . GLN A 1 112 ? -34.875 -37.406 -26.047 1 48.03 112 GLN A CA 1
ATOM 905 C C . GLN A 1 112 ? -35.375 -36.875 -27.375 1 48.03 112 GLN A C 1
ATOM 907 O O . GLN A 1 112 ? -35.75 -35.688 -27.469 1 48.03 112 GLN A O 1
ATOM 912 N N . LYS A 1 113 ? -35.219 -37.562 -28.547 1 36.19 113 LYS A N 1
ATOM 913 C CA . LYS A 1 113 ? -35.969 -37.25 -29.75 1 36.19 113 LYS A CA 1
ATOM 914 C C . LYS A 1 113 ? -37.469 -37.438 -29.516 1 36.19 113 LYS A C 1
ATOM 916 O O . LYS A 1 113 ? -37.906 -38.344 -28.797 1 36.19 113 LYS A O 1
ATOM 921 N N . MET B 1 1 ? 22.781 -49.125 -29.016 1 38.69 1 MET B N 1
ATOM 922 C CA . MET B 1 1 ? 21.609 -48.438 -28.5 1 38.69 1 MET B CA 1
ATOM 923 C C . MET B 1 1 ? 21.984 -47.375 -27.469 1 38.69 1 MET B C 1
ATOM 925 O O . MET B 1 1 ? 22.328 -47.719 -26.328 1 38.69 1 MET B O 1
ATOM 929 N N . GLU B 1 2 ? 22.703 -46.344 -27.859 1 42.06 2 GLU B N 1
ATOM 930 C CA . GLU B 1 2 ? 23.156 -45.281 -26.969 1 42.06 2 GLU B CA 1
ATOM 931 C C . GLU B 1 2 ? 21.984 -44.625 -26.266 1 42.06 2 GLU B C 1
ATOM 933 O O . GLU B 1 2 ? 21 -44.219 -26.891 1 42.06 2 GLU B O 1
ATOM 938 N N . ALA B 1 3 ? 21.625 -45.031 -25.031 1 42 3 ALA B N 1
ATOM 939 C CA . ALA B 1 3 ? 20.672 -44.344 -24.172 1 42 3 ALA B CA 1
ATOM 940 C C . ALA B 1 3 ? 20.938 -42.812 -24.156 1 42 3 ALA B C 1
ATOM 942 O O . ALA B 1 3 ? 22.031 -42.375 -23.812 1 42 3 ALA B O 1
ATOM 943 N N . PHE B 1 4 ? 20.453 -42.062 -25.188 1 45.62 4 PHE B N 1
ATOM 944 C CA . PHE B 1 4 ? 20.438 -40.625 -25.062 1 45.62 4 PHE B CA 1
ATOM 945 C C . PHE B 1 4 ? 19.969 -40.188 -23.688 1 45.62 4 PHE B C 1
ATOM 947 O O . PHE B 1 4 ? 18.875 -40.562 -23.25 1 45.62 4 PHE B O 1
ATOM 954 N N . ASN B 1 5 ? 20.828 -40.062 -22.719 1 45.56 5 ASN B N 1
ATOM 955 C CA . ASN B 1 5 ? 20.531 -39.406 -21.438 1 45.56 5 ASN B CA 1
ATOM 956 C C . ASN B 1 5 ? 19.641 -38.188 -21.609 1 45.56 5 ASN B C 1
ATOM 958 O O . ASN B 1 5 ? 20.062 -37.188 -22.172 1 45.56 5 ASN B O 1
ATOM 962 N N . LYS B 1 6 ? 18.375 -38.344 -22.031 1 44.19 6 LYS B N 1
ATOM 963 C CA . LYS B 1 6 ? 17.5 -37.156 -22 1 44.19 6 LYS B CA 1
ATOM 964 C C . LYS B 1 6 ? 17.75 -36.344 -20.75 1 44.19 6 LYS B C 1
ATOM 966 O O . LYS B 1 6 ? 17.562 -36.812 -19.625 1 44.19 6 LYS B O 1
ATOM 971 N N . VAL B 1 7 ? 18.781 -35.562 -20.719 1 47.59 7 VAL B N 1
ATOM 972 C CA . VAL B 1 7 ? 18.875 -34.594 -19.656 1 47.59 7 VAL B CA 1
ATOM 973 C C . VAL B 1 7 ? 17.5 -33.969 -19.406 1 47.59 7 VAL B C 1
ATOM 975 O O . VAL B 1 7 ? 16.844 -33.5 -20.344 1 47.59 7 VAL B O 1
ATOM 978 N N . PRO B 1 8 ? 16.75 -34.5 -18.562 1 52.38 8 PRO B N 1
ATOM 979 C CA . PRO B 1 8 ? 15.5 -33.812 -18.297 1 52.38 8 PRO B CA 1
ATOM 980 C C . PRO B 1 8 ? 15.625 -32.281 -18.422 1 52.38 8 PRO B C 1
ATOM 982 O O . PRO B 1 8 ? 16.531 -31.672 -17.844 1 52.38 8 PRO B O 1
ATOM 985 N N . VAL B 1 9 ? 15.398 -31.703 -19.531 1 52.28 9 VAL B N 1
ATOM 986 C CA . VAL B 1 9 ? 15.43 -30.266 -19.719 1 52.28 9 VAL B CA 1
ATOM 987 C C . VAL B 1 9 ? 14.633 -29.578 -18.609 1 52.28 9 VAL B C 1
ATOM 989 O O . VAL B 1 9 ? 13.43 -29.812 -18.453 1 52.28 9 VAL B O 1
ATOM 992 N N . LYS B 1 10 ? 15.273 -29.297 -17.547 1 60.78 10 LYS B N 1
ATOM 993 C CA . LYS B 1 10 ? 14.602 -28.516 -16.516 1 60.78 10 LYS B CA 1
ATOM 994 C C . LYS B 1 10 ? 13.93 -27.281 -17.109 1 60.78 10 LYS B C 1
ATOM 996 O O . LYS B 1 10 ? 14.531 -26.562 -17.906 1 60.78 10 LYS B O 1
ATOM 1001 N N . PRO B 1 11 ? 12.617 -27.234 -17.047 1 65.19 11 PRO B N 1
ATOM 1002 C CA . PRO B 1 11 ? 11.93 -26.062 -17.609 1 65.19 11 PRO B CA 1
ATOM 1003 C C . PRO B 1 11 ? 12.586 -24.75 -17.203 1 65.19 11 PRO B C 1
ATOM 1005 O O . PRO B 1 11 ? 13.102 -24.641 -16.078 1 65.19 11 PRO B O 1
ATOM 1008 N N . VAL B 1 12 ? 13 -24 -18.172 1 82.25 12 VAL B N 1
ATOM 1009 C CA . VAL B 1 12 ? 13.469 -22.641 -17.922 1 82.25 12 VAL B CA 1
ATOM 1010 C C . VAL B 1 12 ? 12.305 -21.766 -17.469 1 82.25 12 VAL B C 1
ATOM 1012 O O . VAL B 1 12 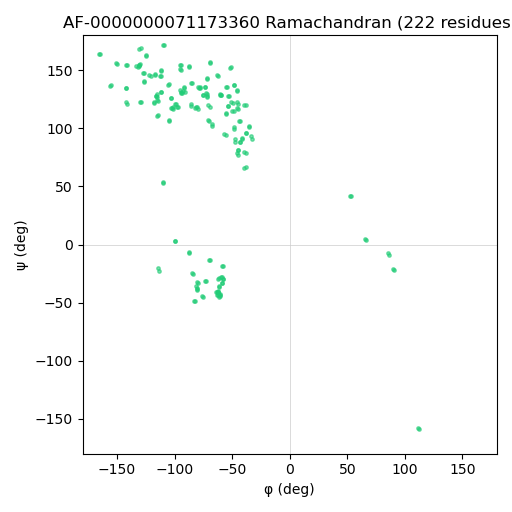? 11.328 -21.578 -18.203 1 82.25 12 VAL B O 1
ATOM 1015 N N . TYR B 1 13 ? 12.242 -21.531 -16.219 1 91.06 13 TYR B N 1
ATOM 1016 C CA . TYR B 1 13 ? 11.188 -20.672 -15.68 1 91.06 13 TYR B CA 1
ATOM 1017 C C . TYR B 1 13 ? 11.523 -19.203 -15.883 1 91.06 13 TYR B C 1
ATOM 1019 O O . TYR B 1 13 ? 12.57 -18.734 -15.438 1 91.06 13 TYR B O 1
ATOM 1027 N N . GLU B 1 14 ? 10.664 -18.609 -16.656 1 95.44 14 GLU B N 1
ATOM 1028 C CA . GLU B 1 14 ? 10.789 -17.156 -16.75 1 95.44 14 GLU B CA 1
ATOM 1029 C C . GLU B 1 14 ? 10.328 -16.469 -15.469 1 95.44 14 GLU B C 1
ATOM 1031 O O . GLU B 1 14 ? 9.25 -16.781 -14.953 1 95.44 14 GLU B O 1
ATOM 1036 N N . GLN B 1 15 ? 11.133 -15.602 -14.961 1 95.44 15 GLN B N 1
ATOM 1037 C CA . GLN B 1 15 ? 10.742 -14.883 -13.75 1 95.44 15 GLN B CA 1
ATOM 1038 C C . GLN B 1 15 ? 9.758 -13.758 -14.07 1 95.44 15 GLN B C 1
ATOM 1040 O O . GLN B 1 15 ? 9.977 -12.984 -15 1 95.44 15 GLN B O 1
ATOM 1045 N N . ILE B 1 16 ? 8.664 -13.664 -13.242 1 96.12 16 ILE B N 1
ATOM 1046 C CA . ILE B 1 16 ? 7.688 -12.602 -13.43 1 96.12 16 ILE B CA 1
ATOM 1047 C C . ILE B 1 16 ? 7.523 -11.82 -12.133 1 96.12 16 ILE B C 1
ATOM 1049 O O . ILE B 1 16 ? 8 -12.242 -11.078 1 96.12 16 ILE B O 1
ATOM 1053 N N . ARG B 1 17 ? 6.965 -10.641 -12.273 1 94.69 17 ARG B N 1
ATOM 1054 C CA . ARG B 1 17 ? 6.633 -9.805 -11.125 1 94.69 17 ARG B CA 1
ATOM 1055 C C . ARG B 1 17 ? 5.184 -10.008 -10.695 1 94.69 17 ARG B C 1
ATOM 1057 O O . ARG B 1 17 ? 4.34 -10.391 -11.508 1 94.69 17 ARG B O 1
ATOM 1064 N N . ALA B 1 18 ? 4.91 -9.734 -9.414 1 94.69 18 ALA B N 1
ATOM 1065 C CA . ALA B 1 18 ? 3.562 -9.875 -8.875 1 94.69 18 ALA B CA 1
ATOM 1066 C C . ALA B 1 18 ? 2.564 -9.016 -9.648 1 94.69 18 ALA B C 1
ATOM 1068 O O . ALA B 1 18 ? 1.396 -9.383 -9.781 1 94.69 18 ALA B O 1
ATOM 1069 N N . THR B 1 19 ? 3.008 -7.922 -10.195 1 91.62 19 THR B N 1
ATOM 1070 C CA . THR B 1 19 ? 2.146 -6.984 -10.906 1 91.62 19 THR B CA 1
ATOM 1071 C C . THR B 1 19 ? 1.664 -7.594 -12.227 1 91.62 19 THR B C 1
ATOM 1073 O O . THR B 1 19 ? 0.737 -7.074 -12.852 1 91.62 19 THR B O 1
ATOM 1076 N N . GLU B 1 20 ? 2.264 -8.656 -12.617 1 93.81 20 GLU B N 1
ATOM 1077 C CA . GLU B 1 20 ? 1.88 -9.312 -13.867 1 93.81 20 GLU B CA 1
ATOM 1078 C C . GLU B 1 20 ? 0.743 -10.305 -13.641 1 93.81 20 GLU B C 1
ATOM 1080 O O . GLU B 1 20 ? 0.193 -10.852 -14.594 1 93.81 20 GLU B O 1
ATO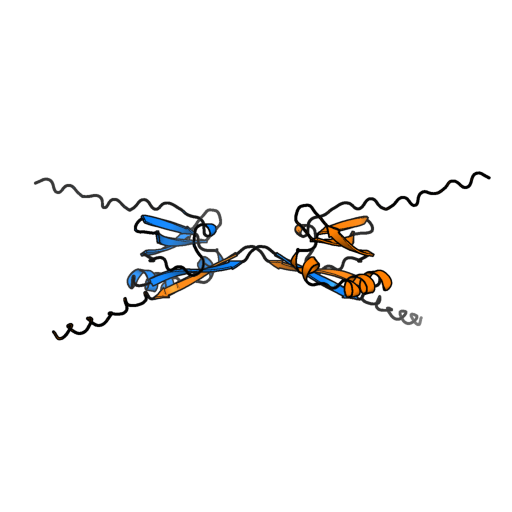M 1085 N N . LEU B 1 21 ? 0.443 -10.469 -12.445 1 95.88 21 LEU B N 1
ATOM 1086 C CA . LEU B 1 21 ? -0.643 -11.383 -12.102 1 95.88 21 LEU B CA 1
ATOM 1087 C C . LEU B 1 21 ? -1.955 -10.625 -11.93 1 95.88 21 LEU B C 1
ATOM 1089 O O . LEU B 1 21 ? -1.955 -9.445 -11.562 1 95.88 21 LEU B O 1
ATOM 1093 N N . GLU B 1 22 ? -2.938 -11.328 -12.203 1 95.81 22 GLU B N 1
ATOM 1094 C CA . GLU B 1 22 ? -4.273 -10.781 -12 1 95.81 22 GLU B CA 1
ATOM 1095 C C . GLU B 1 22 ? -4.812 -11.141 -10.617 1 95.81 22 GLU B C 1
ATOM 1097 O O . GLU B 1 22 ? -4.75 -12.297 -10.211 1 95.81 22 GLU B O 1
ATOM 1102 N N . VAL B 1 23 ? -5.32 -10.164 -9.953 1 94.69 23 VAL B N 1
ATOM 1103 C CA . VAL B 1 23 ? -5.922 -10.398 -8.641 1 94.69 23 VAL B CA 1
ATOM 1104 C C . VAL B 1 23 ? -7.086 -11.375 -8.773 1 94.69 23 VAL B C 1
ATOM 1106 O O . VAL B 1 23 ? -7.938 -11.219 -9.656 1 94.69 23 VAL B O 1
ATOM 1109 N N . GLY B 1 24 ? -7.07 -12.398 -7.949 1 95.38 24 GLY B N 1
ATOM 1110 C CA . GLY B 1 24 ? -8.18 -13.336 -7.898 1 95.38 24 GLY B CA 1
ATOM 1111 C C . GLY B 1 24 ? -8.023 -14.5 -8.859 1 95.38 24 GLY B C 1
ATOM 1112 O O . GLY B 1 24 ? -8.703 -15.523 -8.727 1 95.38 24 GLY B O 1
ATOM 1113 N N . ARG B 1 25 ? -7.211 -14.328 -9.867 1 96.69 25 ARG B N 1
ATOM 1114 C CA . ARG B 1 25 ? -7 -15.422 -10.805 1 96.69 25 ARG B CA 1
ATOM 1115 C C . ARG B 1 25 ? -6.168 -16.531 -10.18 1 96.69 25 ARG B C 1
ATOM 1117 O O . ARG B 1 25 ? -5.191 -16.266 -9.477 1 96.69 25 ARG B O 1
ATOM 1124 N N . ARG B 1 26 ? -6.547 -17.797 -10.539 1 96.31 26 ARG B N 1
ATOM 1125 C CA . ARG B 1 26 ? -5.836 -18.969 -10.039 1 96.31 26 ARG B CA 1
ATOM 1126 C C . ARG B 1 26 ? -4.754 -19.422 -11.008 1 96.31 26 ARG B C 1
ATOM 1128 O O . ARG B 1 26 ? -5.012 -19.578 -12.203 1 96.31 26 ARG B O 1
ATOM 1135 N N . TYR B 1 27 ? -3.605 -19.625 -10.508 1 96.88 27 TYR B N 1
ATOM 1136 C CA . TYR B 1 27 ? -2.488 -20.125 -11.297 1 96.88 27 TYR B CA 1
ATOM 1137 C C . TYR B 1 27 ? -2.004 -21.469 -10.766 1 96.88 27 TYR B C 1
ATOM 1139 O O . TYR B 1 27 ? -1.632 -21.578 -9.594 1 96.88 27 TYR B O 1
ATOM 1147 N N . PRO B 1 28 ? -2.021 -22.438 -11.594 1 96.19 28 PRO B N 1
ATOM 1148 C CA . PRO B 1 28 ? -1.527 -23.734 -11.117 1 96.19 28 PRO B CA 1
ATOM 1149 C C . PRO B 1 28 ? -0.134 -23.641 -10.5 1 96.19 28 PRO B C 1
ATOM 1151 O O . PRO B 1 28 ? 0.787 -23.109 -11.125 1 96.19 28 PRO B O 1
ATOM 1154 N N . LEU B 1 29 ? -0.033 -24.125 -9.375 1 97.19 29 LEU B N 1
ATOM 1155 C CA . LEU B 1 29 ? 1.216 -24.109 -8.617 1 97.19 29 LEU B CA 1
ATOM 1156 C C . LEU B 1 29 ? 1.962 -25.422 -8.758 1 97.19 29 LEU B C 1
ATOM 1158 O O . LEU B 1 29 ? 1.444 -26.484 -8.383 1 97.19 29 LEU B O 1
ATOM 1162 N N . GLU B 1 30 ? 3.082 -25.375 -9.273 1 95.38 30 GLU B N 1
ATOM 1163 C CA . GLU B 1 30 ? 3.891 -26.578 -9.422 1 95.38 30 GLU B CA 1
ATOM 1164 C C . GLU B 1 30 ? 4.652 -26.891 -8.141 1 95.38 30 GLU B C 1
ATOM 1166 O O . GLU B 1 30 ? 4.668 -28.047 -7.695 1 95.38 30 GLU B O 1
ATOM 1171 N N . LYS B 1 31 ? 5.262 -25.844 -7.672 1 95.56 31 LYS B N 1
ATOM 1172 C CA . LYS B 1 31 ? 6 -26.062 -6.43 1 95.56 31 LYS B CA 1
ATOM 1173 C C . LYS B 1 31 ? 6.379 -24.734 -5.77 1 95.56 31 LYS B C 1
ATOM 1175 O O . LYS B 1 31 ? 6.344 -23.688 -6.41 1 95.56 31 LYS B O 1
ATOM 1180 N N . LEU B 1 32 ? 6.742 -24.875 -4.477 1 95.81 32 LEU B N 1
ATOM 1181 C CA . LEU B 1 32 ? 7.367 -23.828 -3.695 1 95.81 32 LEU B CA 1
ATOM 1182 C C . LEU B 1 32 ? 8.812 -24.172 -3.359 1 95.81 32 LEU B C 1
ATOM 1184 O O . LEU B 1 32 ? 9.133 -25.344 -3.135 1 95.81 32 LEU B O 1
ATOM 1188 N N . GLU B 1 33 ? 9.633 -23.141 -3.328 1 94.94 33 GLU B N 1
ATOM 1189 C CA . GLU B 1 33 ? 11.031 -23.391 -2.992 1 94.94 33 GLU B CA 1
ATOM 1190 C C . GLU B 1 33 ? 11.602 -22.266 -2.129 1 94.94 33 GLU B C 1
ATOM 1192 O O . GLU B 1 33 ? 11.523 -21.094 -2.502 1 94.94 33 GLU B O 1
ATOM 1197 N N . LYS B 1 34 ? 12.07 -22.609 -1.023 1 93.19 34 LYS B N 1
ATOM 1198 C CA . LYS B 1 34 ? 12.828 -21.641 -0.236 1 93.19 34 LYS B CA 1
ATOM 1199 C C . LYS B 1 34 ? 14.266 -21.516 -0.75 1 93.19 34 LYS B C 1
ATOM 1201 O O . LYS B 1 34 ? 14.898 -22.531 -1.062 1 93.19 34 LYS B O 1
ATOM 1206 N N . THR B 1 35 ? 14.664 -20.312 -0.829 1 90.5 35 THR B N 1
ATOM 1207 C CA . THR B 1 35 ? 16.031 -20.094 -1.313 1 90.5 35 THR B CA 1
ATOM 1208 C C . THR B 1 35 ? 16.688 -18.953 -0.548 1 90.5 35 THR B C 1
ATOM 1210 O O . THR B 1 35 ? 16.016 -18.109 0.042 1 90.5 35 THR B O 1
ATOM 1213 N N . CYS B 1 36 ? 17.938 -18.969 -0.484 1 88.19 36 CYS B N 1
ATOM 1214 C CA . CYS B 1 36 ? 18.703 -17.891 0.137 1 88.19 36 CYS B CA 1
ATOM 1215 C C . CYS B 1 36 ? 19.25 -16.938 -0.915 1 88.19 36 CYS B C 1
ATOM 1217 O O . CYS B 1 36 ? 19.891 -17.359 -1.878 1 88.19 36 CYS B O 1
ATOM 1219 N N . THR B 1 37 ? 18.875 -15.758 -0.792 1 85 37 THR B N 1
ATOM 1220 C CA . THR B 1 37 ? 19.375 -14.727 -1.683 1 85 37 THR B CA 1
ATOM 1221 C C . THR B 1 37 ? 20.312 -13.773 -0.933 1 85 37 THR B C 1
ATOM 1223 O O . THR B 1 37 ? 20.531 -13.938 0.269 1 85 37 THR B O 1
ATOM 1226 N N . ARG B 1 38 ? 20.938 -12.93 -1.664 1 88.56 38 ARG B N 1
ATOM 1227 C CA . ARG B 1 38 ? 21.781 -11.922 -1.045 1 88.56 38 ARG B CA 1
ATOM 1228 C C . ARG B 1 38 ? 21 -11.055 -0.072 1 88.56 38 ARG B C 1
ATOM 1230 O O . ARG B 1 38 ? 21.578 -10.375 0.778 1 88.56 38 ARG B O 1
ATOM 1237 N N . TYR B 1 39 ? 19.781 -11.094 -0.218 1 86.06 39 TYR B N 1
ATOM 1238 C CA . TYR B 1 39 ? 18.906 -10.281 0.61 1 86.06 39 TYR B CA 1
ATOM 1239 C C . TYR B 1 39 ? 18.297 -11.102 1.74 1 86.06 39 TYR B C 1
ATOM 1241 O O . TYR B 1 39 ? 17.406 -10.633 2.445 1 86.06 39 TYR B O 1
ATOM 1249 N N . GLY B 1 40 ? 18.672 -12.359 1.86 1 87.38 40 GLY B N 1
ATOM 1250 C CA . GLY B 1 40 ? 18.141 -13.234 2.889 1 87.38 40 GLY B CA 1
ATOM 1251 C C . GLY B 1 40 ? 17.25 -14.328 2.332 1 87.38 40 GLY B C 1
ATOM 1252 O O . GLY B 1 40 ? 17.328 -14.664 1.146 1 87.38 40 GLY B O 1
ATOM 1253 N N . ASN B 1 41 ? 16.406 -14.859 3.156 1 88.75 41 ASN B N 1
ATOM 1254 C CA . ASN B 1 41 ? 15.539 -15.969 2.771 1 88.75 41 ASN B CA 1
ATOM 1255 C C . ASN B 1 41 ? 14.414 -15.5 1.857 1 88.75 41 ASN B C 1
ATOM 1257 O O . ASN B 1 41 ? 13.844 -14.422 2.064 1 88.75 41 ASN B O 1
ATOM 1261 N N . ALA B 1 42 ? 14.211 -16.25 0.871 1 92.06 42 ALA B N 1
ATOM 1262 C CA . ALA B 1 42 ? 13.133 -15.953 -0.073 1 92.06 42 ALA B CA 1
ATOM 1263 C C . ALA B 1 42 ? 12.312 -17.203 -0.383 1 92.06 42 ALA B C 1
ATOM 1265 O O . ALA B 1 42 ? 12.797 -18.328 -0.219 1 92.06 42 ALA B O 1
ATOM 1266 N N . LEU B 1 43 ? 11.109 -16.969 -0.731 1 95.62 43 LEU B N 1
ATOM 1267 C CA . LEU B 1 43 ? 10.227 -18.031 -1.182 1 95.62 43 LEU B CA 1
ATOM 1268 C C . LEU B 1 43 ? 9.836 -17.828 -2.643 1 95.62 43 LEU B C 1
ATOM 1270 O O . LEU B 1 43 ? 9.352 -16.766 -3.021 1 95.62 43 LEU B O 1
ATOM 1274 N N . LEU B 1 44 ? 10.102 -18.828 -3.398 1 96.25 44 LEU B N 1
ATOM 1275 C CA . LEU B 1 44 ? 9.758 -18.844 -4.812 1 96.25 44 LEU B CA 1
ATOM 1276 C C . LEU B 1 44 ? 8.555 -19.75 -5.07 1 96.25 44 LEU B C 1
ATOM 1278 O O . LEU B 1 44 ? 8.469 -20.844 -4.52 1 96.25 44 LEU B O 1
ATOM 1282 N N . ALA B 1 45 ? 7.711 -19.219 -5.906 1 97.5 45 ALA B N 1
ATOM 1283 C CA . ALA B 1 45 ? 6.617 -20.047 -6.43 1 97.5 45 ALA B CA 1
ATOM 1284 C C . ALA B 1 45 ? 6.801 -20.312 -7.918 1 97.5 45 ALA B C 1
ATOM 1286 O O . ALA B 1 45 ? 7.09 -19.391 -8.695 1 97.5 45 ALA B O 1
ATOM 1287 N N . PHE B 1 46 ? 6.68 -21.547 -8.25 1 96.69 46 PHE B N 1
ATOM 1288 C CA . PHE B 1 46 ? 6.695 -21.953 -9.648 1 96.69 46 PHE B CA 1
ATOM 1289 C C . PHE B 1 46 ? 5.281 -22.25 -10.141 1 96.69 46 PHE B C 1
ATOM 1291 O O . PHE B 1 46 ? 4.617 -23.156 -9.633 1 96.69 46 PHE B O 1
ATOM 1298 N N . ILE B 1 47 ? 4.918 -21.422 -11.125 1 97.12 47 ILE B N 1
ATOM 1299 C CA . ILE B 1 47 ? 3.525 -21.484 -11.562 1 97.12 47 ILE B CA 1
ATOM 1300 C C . ILE B 1 47 ? 3.467 -21.625 -13.078 1 97.12 47 ILE B C 1
ATOM 1302 O O . ILE B 1 47 ? 4.492 -21.531 -13.758 1 97.12 47 ILE B O 1
ATOM 1306 N N . PHE B 1 48 ? 2.244 -21.922 -13.477 1 95.56 48 PHE B N 1
ATOM 1307 C CA . PHE B 1 48 ? 1.983 -21.953 -14.906 1 95.56 48 PHE B CA 1
ATOM 1308 C C . PHE B 1 48 ? 0.978 -20.875 -15.289 1 95.56 48 PHE B C 1
ATOM 1310 O O . PHE B 1 48 ? -0.068 -20.734 -14.656 1 95.56 48 PHE B O 1
ATOM 1317 N N . ILE B 1 49 ? 1.324 -20.078 -16.25 1 95.88 49 ILE B N 1
ATOM 1318 C CA . ILE B 1 49 ? 0.417 -19.109 -16.844 1 95.88 49 ILE B CA 1
ATOM 1319 C C . ILE B 1 49 ? 0.155 -19.484 -18.312 1 95.88 49 ILE B C 1
ATOM 1321 O O . ILE B 1 49 ? 1.067 -19.453 -19.141 1 95.88 49 ILE B O 1
ATOM 1325 N N . ASP B 1 50 ? -1.046 -19.875 -18.516 1 93.88 50 ASP B N 1
ATOM 1326 C CA . ASP B 1 50 ? -1.432 -20.297 -19.859 1 93.88 50 ASP B CA 1
ATOM 1327 C C . ASP B 1 50 ? -0.478 -21.359 -20.391 1 93.88 50 ASP B C 1
ATOM 1329 O O . ASP B 1 50 ? -0.019 -21.266 -21.531 1 93.88 50 ASP B O 1
ATOM 1333 N N . GLY B 1 51 ? -0.123 -22.25 -19.547 1 92.44 51 GLY B N 1
ATOM 1334 C CA . GLY B 1 51 ? 0.686 -23.391 -19.922 1 92.44 51 GLY B CA 1
ATOM 1335 C C . GLY B 1 51 ? 2.176 -23.109 -19.906 1 92.44 51 GLY B C 1
A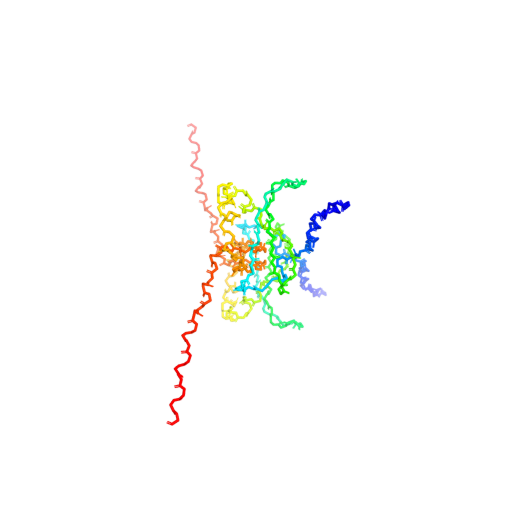TOM 1336 O O . GLY B 1 51 ? 2.99 -24.016 -20.078 1 92.44 51 GLY B O 1
ATOM 1337 N N . GLU B 1 52 ? 2.578 -21.875 -19.719 1 95 52 GLU B N 1
ATOM 1338 C CA . GLU B 1 52 ? 3.992 -21.5 -19.719 1 95 52 GLU B CA 1
ATOM 1339 C C . GLU B 1 52 ? 4.535 -21.469 -18.281 1 95 52 GLU B C 1
ATOM 1341 O O . GLU B 1 52 ? 3.912 -20.891 -17.391 1 95 52 GLU B O 1
ATOM 1346 N N . PRO B 1 53 ? 5.672 -22.094 -18.156 1 96 53 PRO B N 1
ATOM 1347 C CA . PRO B 1 53 ? 6.262 -22.125 -16.812 1 96 53 PRO B CA 1
ATOM 1348 C C . PRO B 1 53 ? 6.82 -20.766 -16.391 1 96 53 PRO B C 1
ATOM 1350 O O . PRO B 1 53 ? 7.582 -20.141 -17.141 1 96 53 PRO B O 1
ATOM 1353 N N . LYS B 1 54 ? 6.375 -20.281 -15.172 1 97.19 54 LYS B N 1
ATOM 1354 C CA . LYS B 1 54 ? 6.84 -19.016 -14.602 1 97.19 54 LYS B CA 1
ATOM 1355 C C . LYS B 1 54 ? 7.281 -19.203 -13.156 1 97.19 54 LYS B C 1
ATOM 1357 O O . LYS B 1 54 ? 6.879 -20.156 -12.492 1 97.19 54 LYS B O 1
ATOM 1362 N N . LYS B 1 55 ? 8.164 -18.297 -12.766 1 97.25 55 LYS B N 1
ATOM 1363 C CA . LYS B 1 55 ? 8.5 -18.266 -11.344 1 97.25 55 LYS B CA 1
ATOM 1364 C C . LYS B 1 55 ? 8.328 -16.859 -10.781 1 97.25 55 LYS B C 1
ATOM 1366 O O . LYS B 1 55 ? 8.555 -15.867 -11.477 1 97.25 55 LYS B O 1
ATOM 1371 N N . ILE B 1 56 ? 7.949 -16.766 -9.508 1 96.94 56 ILE B N 1
ATOM 1372 C CA . ILE B 1 56 ? 7.676 -15.477 -8.867 1 96.94 56 ILE B CA 1
ATOM 1373 C C . ILE B 1 56 ? 8.172 -15.5 -7.426 1 96.94 56 ILE B C 1
ATOM 1375 O O . ILE B 1 56 ? 7.953 -16.484 -6.707 1 96.94 56 ILE B O 1
ATOM 1379 N N . PHE B 1 57 ? 8.828 -14.469 -7.051 1 95.12 57 PHE B N 1
ATOM 1380 C CA . PHE B 1 57 ? 9.172 -14.289 -5.648 1 95.12 57 PHE B CA 1
ATOM 1381 C C . PHE B 1 57 ? 7.957 -13.859 -4.84 1 95.12 57 PHE B C 1
ATOM 1383 O O . PHE B 1 57 ? 7.289 -12.883 -5.191 1 95.12 57 PHE B O 1
ATOM 1390 N N . LEU B 1 58 ? 7.758 -14.594 -3.783 1 95.06 58 LEU B N 1
ATOM 1391 C CA . LEU B 1 58 ? 6.723 -14.164 -2.852 1 95.06 58 LEU B CA 1
ATOM 1392 C C . LEU B 1 58 ? 7.289 -13.188 -1.82 1 95.06 58 LEU B C 1
ATOM 1394 O O . LEU B 1 58 ? 8.5 -13.164 -1.587 1 95.06 58 LEU B O 1
ATOM 1398 N N . PRO B 1 59 ? 6.453 -12.352 -1.293 1 90.62 59 PRO B N 1
ATOM 1399 C CA . PRO B 1 59 ? 6.934 -11.422 -0.269 1 90.62 59 PRO B CA 1
ATOM 1400 C C . PRO B 1 59 ? 7.68 -12.125 0.863 1 90.62 59 PRO B C 1
ATOM 1402 O O . PRO B 1 59 ? 7.352 -13.266 1.212 1 90.62 59 PRO B O 1
ATOM 1405 N N . LYS B 1 60 ? 8.586 -11.469 1.494 1 87.5 60 LYS B N 1
ATOM 1406 C CA . LYS B 1 60 ? 9.508 -12.031 2.477 1 87.5 60 LYS B CA 1
ATOM 1407 C C . LYS B 1 60 ? 8.75 -12.602 3.674 1 87.5 60 LYS B C 1
ATOM 1409 O O . LYS B 1 60 ? 9.188 -13.586 4.281 1 87.5 60 LYS B O 1
ATOM 1414 N N . ILE B 1 61 ? 7.668 -12.023 3.893 1 84.62 61 ILE B N 1
ATOM 1415 C CA . ILE B 1 61 ? 6.875 -12.438 5.043 1 84.62 61 ILE B CA 1
ATOM 1416 C C . ILE B 1 61 ? 6.516 -13.922 4.91 1 84.62 61 ILE B C 1
ATOM 1418 O O . ILE B 1 61 ? 6.379 -14.625 5.914 1 84.62 61 ILE B O 1
ATOM 1422 N N . TYR B 1 62 ? 6.43 -14.383 3.768 1 90.19 62 TYR B N 1
ATOM 1423 C CA . TYR B 1 62 ? 6.082 -15.781 3.555 1 90.19 62 TYR B CA 1
ATOM 1424 C C . TYR B 1 62 ? 7.273 -16.688 3.842 1 90.19 62 TYR B C 1
ATOM 1426 O O . TYR B 1 62 ? 7.113 -17.766 4.418 1 90.19 62 TYR B O 1
ATOM 1434 N N . ALA B 1 63 ? 8.367 -16.266 3.35 1 88.75 63 ALA B N 1
ATOM 1435 C CA . ALA B 1 63 ? 9.57 -17.047 3.607 1 88.75 63 ALA B CA 1
ATOM 1436 C C . ALA B 1 63 ? 9.836 -17.172 5.105 1 88.75 63 ALA B C 1
ATOM 1438 O O . ALA B 1 63 ? 10.266 -18.219 5.578 1 88.75 63 ALA B O 1
ATOM 1439 N N . ASP B 1 64 ? 9.508 -16.203 5.84 1 84.12 64 ASP B N 1
ATOM 1440 C CA . ASP B 1 64 ? 9.812 -16.156 7.27 1 84.12 64 ASP B CA 1
ATOM 1441 C C . ASP B 1 64 ? 8.758 -16.891 8.078 1 84.12 64 ASP B C 1
ATOM 1443 O O . ASP B 1 64 ? 9.055 -17.438 9.148 1 84.12 64 ASP B O 1
ATOM 1447 N N . ASN B 1 65 ? 7.598 -16.969 7.512 1 86.19 65 ASN B N 1
ATOM 1448 C CA . ASN B 1 65 ? 6.5 -17.422 8.352 1 86.19 65 ASN B CA 1
ATOM 1449 C C . ASN B 1 65 ? 5.965 -18.781 7.883 1 86.19 65 ASN B C 1
ATOM 1451 O O . ASN B 1 65 ? 5.254 -19.453 8.625 1 86.19 65 ASN B O 1
ATOM 1455 N N . LEU B 1 66 ? 6.191 -19.078 6.688 1 87.94 66 LEU B N 1
ATOM 1456 C CA . LEU B 1 66 ? 5.719 -20.375 6.203 1 87.94 66 LEU B CA 1
ATOM 1457 C C . LEU B 1 66 ? 6.672 -21.484 6.609 1 87.94 66 LEU B C 1
ATOM 1459 O O . LEU B 1 66 ? 7.824 -21.516 6.176 1 87.94 66 LEU B O 1
ATOM 1463 N N . PRO B 1 67 ? 6.18 -22.359 7.344 1 89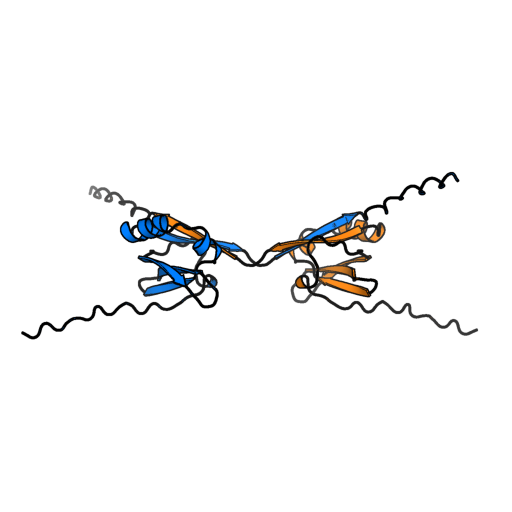.31 67 PRO B N 1
ATOM 1464 C CA . PRO B 1 67 ? 7.051 -23.453 7.762 1 89.31 67 PRO B CA 1
ATOM 1465 C C . PRO B 1 67 ? 7.418 -24.391 6.613 1 89.31 67 PRO B C 1
ATOM 1467 O O . PRO B 1 67 ? 6.641 -24.547 5.668 1 89.31 67 PRO B O 1
ATOM 1470 N N . ASP B 1 68 ? 8.57 -25.062 6.844 1 91.12 68 ASP B N 1
ATOM 1471 C CA . ASP B 1 68 ? 9.055 -25.984 5.832 1 91.12 68 ASP B CA 1
ATOM 1472 C C . ASP B 1 68 ? 8.047 -27.109 5.586 1 91.12 68 ASP B C 1
ATOM 1474 O O . ASP B 1 68 ? 7.883 -27.562 4.453 1 91.12 68 ASP B O 1
ATOM 1478 N N . GLN B 1 69 ? 7.41 -27.516 6.586 1 92.38 69 GLN B N 1
ATOM 1479 C CA . GLN B 1 69 ? 6.426 -28.578 6.461 1 92.38 69 GLN B CA 1
ATOM 1480 C C . GLN B 1 69 ? 5.293 -28.188 5.52 1 92.38 69 GLN B C 1
ATOM 1482 O O . GLN B 1 69 ? 4.828 -29 4.719 1 92.38 69 GLN B O 1
ATOM 1487 N N . ALA B 1 70 ? 4.867 -27 5.664 1 90.44 70 ALA B N 1
ATOM 1488 C CA . ALA B 1 70 ? 3.803 -26.516 4.789 1 90.44 70 ALA B CA 1
ATOM 1489 C C . ALA B 1 70 ? 4.25 -26.516 3.33 1 90.44 70 ALA B C 1
ATOM 1491 O O . ALA B 1 70 ? 3.488 -26.891 2.439 1 90.44 70 ALA B O 1
ATOM 1492 N N . ILE B 1 71 ? 5.418 -26.125 3.129 1 93.81 71 ILE B N 1
ATOM 1493 C CA . ILE B 1 71 ? 5.988 -26.109 1.787 1 93.81 71 ILE B CA 1
ATOM 1494 C C . ILE B 1 71 ? 6.055 -27.531 1.231 1 93.81 71 ILE B C 1
ATOM 1496 O O . ILE B 1 71 ? 5.676 -27.766 0.083 1 93.81 71 ILE B O 1
ATOM 1500 N N . ASN B 1 72 ? 6.473 -28.406 2.074 1 93.88 72 ASN B N 1
ATOM 1501 C CA . ASN B 1 72 ? 6.551 -29.812 1.671 1 93.88 72 ASN B CA 1
ATOM 1502 C C . ASN B 1 72 ? 5.176 -30.375 1.347 1 93.88 72 ASN B C 1
ATOM 1504 O O . ASN B 1 72 ? 5.02 -31.125 0.375 1 93.88 72 ASN B O 1
ATOM 1508 N N . ASP B 1 73 ? 4.273 -30.031 2.107 1 91.62 73 ASP B N 1
ATOM 1509 C CA . ASP B 1 73 ? 2.914 -30.5 1.882 1 91.62 73 ASP B CA 1
ATOM 1510 C C . ASP B 1 73 ? 2.385 -30.031 0.529 1 91.62 73 ASP B C 1
ATOM 1512 O O . ASP B 1 73 ? 1.773 -30.812 -0.208 1 91.62 73 ASP B O 1
ATOM 1516 N N . VAL B 1 74 ? 2.615 -28.812 0.254 1 92.06 74 VAL B N 1
ATOM 1517 C CA . VAL B 1 74 ? 2.182 -28.25 -1.016 1 92.06 74 VAL B CA 1
ATOM 1518 C C . VAL B 1 74 ? 2.879 -28.953 -2.172 1 92.06 74 VAL B C 1
ATOM 1520 O O . VAL B 1 74 ? 2.238 -29.328 -3.158 1 92.06 74 VAL B O 1
ATOM 1523 N N . ASN B 1 75 ? 4.129 -29.219 -1.995 1 94.31 75 ASN B N 1
ATOM 1524 C CA . ASN B 1 75 ? 4.926 -29.812 -3.064 1 94.31 75 ASN B CA 1
ATOM 1525 C C . ASN B 1 75 ? 4.586 -31.281 -3.27 1 94.31 75 ASN B C 1
ATOM 1527 O O . ASN B 1 75 ? 4.641 -31.781 -4.395 1 94.31 75 ASN B O 1
ATOM 1531 N N . GLU B 1 76 ? 4.215 -31.938 -2.262 1 93.69 76 GLU B N 1
ATOM 1532 C CA . GLU B 1 76 ? 3.908 -33.375 -2.328 1 93.69 76 GLU B CA 1
ATOM 1533 C C . GLU B 1 76 ? 2.508 -33.594 -2.885 1 93.69 76 GLU B C 1
ATOM 1535 O O . GLU B 1 76 ? 2.291 -34.562 -3.645 1 93.69 76 GLU B O 1
ATOM 1540 N N . ASN B 1 77 ? 1.636 -32.781 -2.508 1 88.25 77 ASN B N 1
ATOM 1541 C CA . ASN B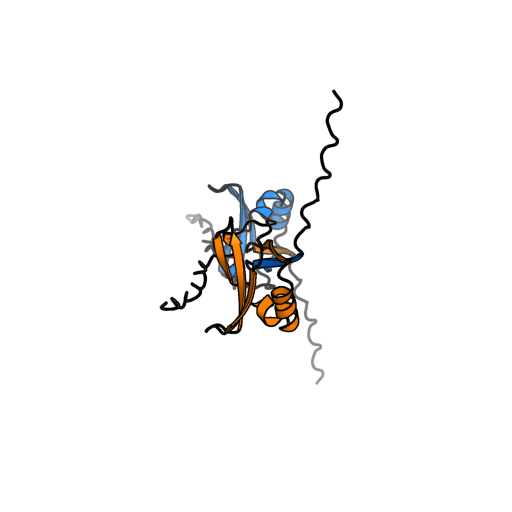 1 77 ? 0.253 -32.969 -2.932 1 88.25 77 ASN B CA 1
ATOM 1542 C C . ASN B 1 77 ? 0.029 -32.469 -4.355 1 88.25 77 ASN B C 1
ATOM 1544 O O . ASN B 1 77 ? -0.733 -33.062 -5.117 1 88.25 77 ASN B O 1
ATOM 1548 N N . GLY B 1 78 ? 0.656 -31.484 -4.84 1 83.56 78 GLY B N 1
ATOM 1549 C CA . GLY B 1 78 ? 0.655 -30.953 -6.195 1 83.56 78 GLY B CA 1
ATOM 1550 C C . GLY B 1 78 ? -0.685 -30.375 -6.609 1 83.56 78 GLY B C 1
ATOM 1551 O O . GLY B 1 78 ? -0.864 -29.984 -7.762 1 83.56 78 GLY B O 1
ATOM 1552 N N . ASN B 1 79 ? -1.722 -30.297 -5.777 1 91.06 79 ASN B N 1
ATOM 1553 C CA . ASN B 1 79 ? -3.07 -29.875 -6.148 1 91.06 79 ASN B CA 1
ATOM 1554 C C . ASN B 1 79 ? -3.418 -28.516 -5.566 1 91.06 79 ASN B C 1
ATOM 1556 O O . ASN B 1 79 ? -4.453 -28.344 -4.918 1 91.06 79 ASN B O 1
ATOM 1560 N N . PHE B 1 80 ? -2.529 -27.594 -5.875 1 95.5 80 PHE B N 1
ATOM 1561 C CA . PHE B 1 80 ? -2.766 -26.266 -5.34 1 95.5 80 PHE B CA 1
ATOM 1562 C C . PHE B 1 80 ? -2.637 -25.203 -6.438 1 95.5 80 PHE B C 1
ATOM 1564 O O . PHE B 1 80 ? -1.997 -25.453 -7.465 1 95.5 80 PHE B O 1
ATOM 1571 N N . ASP B 1 81 ? -3.246 -24.172 -6.281 1 96.62 81 ASP B N 1
ATOM 1572 C CA . ASP B 1 81 ? -3.123 -22.984 -7.109 1 96.62 81 ASP B CA 1
ATOM 1573 C C . ASP B 1 81 ? -2.588 -21.797 -6.293 1 96.62 81 ASP B C 1
ATOM 1575 O O . ASP B 1 81 ? -2.84 -21.703 -5.09 1 96.62 81 ASP B O 1
ATOM 1579 N N . LEU B 1 82 ? -1.838 -20.984 -6.91 1 97.44 82 LEU B N 1
ATOM 1580 C CA . LEU B 1 82 ? -1.469 -19.688 -6.355 1 97.44 82 LEU B CA 1
ATOM 1581 C C . LEU B 1 82 ? -2.451 -18.609 -6.797 1 97.44 82 LEU B C 1
ATOM 1583 O O . LEU B 1 82 ? -2.83 -18.547 -7.969 1 97.44 82 LEU B O 1
ATOM 1587 N N . VAL B 1 83 ? -2.83 -17.797 -5.836 1 96.94 83 VAL B N 1
ATOM 1588 C CA . VAL B 1 83 ? -3.744 -16.688 -6.125 1 96.94 83 VAL B CA 1
ATOM 1589 C C . VAL B 1 83 ? -3.184 -15.391 -5.562 1 96.94 83 VAL B C 1
ATOM 1591 O O . VAL B 1 83 ? -2.803 -15.32 -4.391 1 96.94 83 VAL B O 1
ATOM 1594 N N . LEU B 1 84 ? -3.01 -14.438 -6.395 1 97 84 LEU B N 1
ATOM 1595 C CA . LEU B 1 84 ? -2.828 -13.086 -5.871 1 97 84 LEU B CA 1
ATOM 1596 C C . LEU B 1 84 ? -4.133 -12.547 -5.289 1 97 84 LEU B C 1
ATOM 1598 O O . LEU B 1 84 ? -5.039 -12.172 -6.035 1 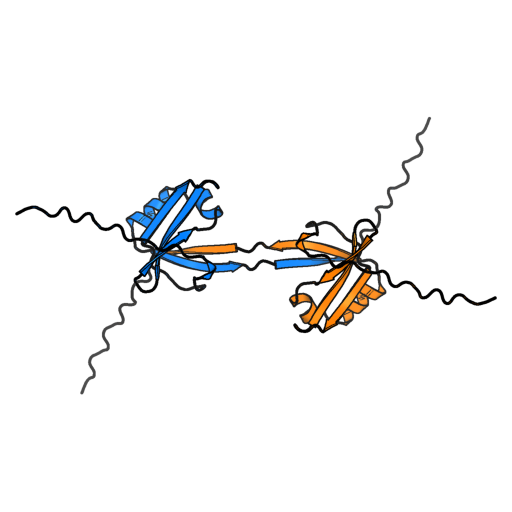97 84 LEU B O 1
ATOM 1602 N N . ALA B 1 85 ? -4.172 -12.484 -3.984 1 94.12 85 ALA B N 1
ATOM 1603 C CA . ALA B 1 85 ? -5.418 -12.133 -3.307 1 94.12 85 ALA B CA 1
ATOM 1604 C C . ALA B 1 85 ? -5.633 -10.625 -3.303 1 94.12 85 ALA B C 1
ATOM 1606 O O . ALA B 1 85 ? -6.766 -10.148 -3.408 1 94.12 85 ALA B O 1
ATOM 1607 N N . GLU B 1 86 ? -4.551 -9.93 -3.182 1 92.62 86 GLU B N 1
ATOM 1608 C CA . GLU B 1 86 ? -4.688 -8.484 -3.055 1 92.62 86 GLU B CA 1
ATOM 1609 C C . GLU B 1 86 ? -3.41 -7.766 -3.494 1 92.62 86 GLU B C 1
ATOM 1611 O O . GLU B 1 86 ? -2.305 -8.25 -3.24 1 92.62 86 GLU B O 1
ATOM 1616 N N . HIS B 1 87 ? -3.596 -6.773 -4.199 1 90.56 87 HIS B N 1
ATOM 1617 C CA . HIS B 1 87 ? -2.543 -5.793 -4.434 1 90.56 87 HIS B CA 1
ATOM 1618 C C . HIS B 1 87 ? -2.781 -4.523 -3.621 1 90.56 87 HIS B C 1
ATOM 1620 O O . HIS B 1 87 ? -3.711 -3.766 -3.906 1 90.56 87 HIS B O 1
ATOM 1626 N N . VAL B 1 88 ? -1.992 -4.41 -2.645 1 84 88 VAL B N 1
ATOM 1627 C CA . VAL B 1 88 ? -2.094 -3.201 -1.833 1 84 88 VAL B CA 1
ATOM 1628 C C . VAL B 1 88 ? -1.245 -2.092 -2.449 1 84 88 VAL B C 1
ATOM 1630 O O . VAL B 1 88 ? -0.024 -2.223 -2.557 1 84 88 VAL B O 1
ATOM 1633 N N . PHE B 1 89 ? -1.827 -1.077 -2.797 1 81.56 89 PHE B N 1
ATOM 1634 C CA . PHE B 1 89 ? -1.129 0.08 -3.346 1 81.56 89 PHE B CA 1
ATOM 1635 C C . PHE B 1 89 ? -0.617 0.982 -2.229 1 81.56 89 PHE B C 1
ATOM 1637 O O . PHE B 1 89 ? -1.24 1.08 -1.169 1 81.56 89 PHE B O 1
ATOM 1644 N N . PRO B 1 90 ? 0.583 1.379 -2.568 1 81.31 90 PRO B N 1
ATOM 1645 C CA . PRO B 1 90 ? 1.059 2.332 -1.562 1 81.31 90 PRO B CA 1
ATOM 1646 C C . PRO B 1 90 ? 0.089 3.49 -1.343 1 81.31 90 PRO B C 1
ATOM 1648 O O . PRO B 1 90 ? -0.563 3.943 -2.287 1 81.31 90 PRO B O 1
ATOM 1651 N N . SER B 1 91 ? -0.114 3.781 -0.086 1 86.31 91 SER B N 1
ATOM 1652 C CA . SER B 1 91 ? -1.009 4.891 0.234 1 86.31 91 SER B CA 1
ATOM 1653 C C . SER B 1 91 ? -0.612 5.559 1.547 1 86.31 91 SER B C 1
ATOM 1655 O O . SER B 1 91 ? 0.153 4.992 2.33 1 86.31 91 SER B O 1
ATOM 1657 N N . PHE B 1 92 ? -1.004 6.762 1.592 1 91.81 92 PHE B N 1
ATOM 1658 C CA . PHE B 1 92 ? -0.828 7.543 2.811 1 91.81 92 PHE B CA 1
ATOM 1659 C C . PHE B 1 92 ? -2.178 7.918 3.414 1 91.81 92 PHE B C 1
ATOM 1661 O O . PHE B 1 92 ? -3.078 8.367 2.703 1 91.81 92 PHE B O 1
ATOM 1668 N N . ARG B 1 93 ? -2.342 7.617 4.652 1 93.25 93 ARG B N 1
ATOM 1669 C CA . ARG B 1 93 ? -3.539 8.055 5.363 1 93.25 93 ARG B CA 1
ATOM 1670 C C . ARG B 1 93 ? -3.238 9.25 6.262 1 93.25 93 ARG B C 1
ATOM 1672 O O . ARG B 1 93 ? -2.33 9.188 7.094 1 93.25 93 ARG B O 1
ATOM 1679 N N . PHE B 1 94 ? -4.043 10.328 6.062 1 94.88 94 PHE B N 1
ATOM 1680 C CA . PHE B 1 94 ? -3.875 11.531 6.863 1 94.88 94 PHE B CA 1
ATOM 1681 C C . PHE B 1 94 ? -5.066 11.742 7.789 1 94.88 94 PHE B C 1
ATOM 1683 O O . PHE B 1 94 ? -6.176 11.281 7.496 1 94.88 94 PHE B O 1
ATOM 1690 N N . GLU B 1 95 ? -4.82 12.344 8.891 1 94 95 GLU B N 1
ATOM 1691 C CA . GLU B 1 95 ? -5.848 12.797 9.828 1 94 95 GLU B CA 1
ATOM 1692 C C . GLU B 1 95 ? -5.68 14.273 10.164 1 94 95 GLU B C 1
ATOM 1694 O O . GLU B 1 95 ? -4.555 14.781 10.219 1 94 95 GLU B O 1
ATOM 1699 N N . ILE B 1 96 ? -6.758 14.977 10.25 1 93.62 96 ILE B N 1
ATOM 1700 C CA . ILE B 1 96 ? -6.801 16.344 10.758 1 93.62 96 ILE B CA 1
ATOM 1701 C C . ILE B 1 96 ? -7.305 16.344 12.203 1 93.62 96 ILE B C 1
ATOM 1703 O O . ILE B 1 96 ? -8.445 15.953 12.461 1 93.62 96 ILE B O 1
ATOM 1707 N N . LEU B 1 97 ? -6.402 16.797 13.062 1 93.75 97 LEU B N 1
ATOM 1708 C CA . LEU B 1 97 ? -6.715 16.734 14.484 1 93.75 97 LEU B CA 1
ATOM 1709 C C . LEU B 1 97 ? -6.688 18.125 15.117 1 93.75 97 LEU B C 1
ATOM 1711 O O . LEU B 1 97 ? -5.863 18.953 14.742 1 93.75 97 LEU B O 1
ATOM 1715 N N . PRO B 1 98 ? -7.586 18.297 16.078 1 92.75 98 PRO B N 1
ATOM 1716 C CA . PRO B 1 98 ? -7.477 19.547 16.812 1 92.75 98 PRO B CA 1
ATOM 1717 C C . PRO B 1 98 ? -6.148 19.688 17.562 1 92.75 98 PRO B C 1
ATOM 1719 O O . PRO B 1 98 ? -5.578 18.688 18 1 92.75 98 PRO B O 1
ATOM 1722 N N . LYS B 1 99 ? -5.656 20.859 17.641 1 91.94 99 LYS B N 1
ATOM 1723 C CA . LYS B 1 99 ? -4.422 21.109 18.375 1 91.94 99 LYS B CA 1
ATOM 1724 C C . LYS B 1 99 ? -4.574 20.719 19.844 1 91.94 99 LYS B C 1
ATOM 1726 O O . LYS B 1 99 ? -5.617 20.969 20.453 1 91.94 99 LYS B O 1
ATOM 1731 N N . VAL B 1 100 ? -3.574 19.891 20.312 1 81.38 100 VAL B N 1
ATOM 1732 C CA . VAL B 1 100 ? -3.572 19.562 21.734 1 81.38 100 VAL B CA 1
ATOM 1733 C C . VAL B 1 100 ? -3.174 20.781 22.547 1 81.38 100 VAL B C 1
ATOM 1735 O O . VAL B 1 100 ? -2.168 21.438 22.266 1 81.38 100 VAL B O 1
ATOM 1738 N N . PRO B 1 101 ? -4.125 21.156 23.406 1 74.62 101 PRO B N 1
ATOM 1739 C CA . PRO B 1 101 ? -3.773 22.312 24.25 1 74.62 101 PRO B CA 1
ATOM 1740 C C . PRO B 1 101 ? -2.457 22.109 25 1 74.62 101 PRO B C 1
ATOM 1742 O O . PRO B 1 101 ? -2.105 20.984 25.344 1 74.62 101 PRO B O 1
ATOM 1745 N N . ALA B 1 102 ? -1.541 22.922 24.75 1 62.25 102 ALA B N 1
ATOM 1746 C CA . ALA B 1 102 ? -0.331 22.875 25.562 1 62.25 102 ALA B CA 1
ATOM 1747 C C . ALA B 1 102 ? -0.667 22.578 27.031 1 62.25 102 ALA B C 1
ATOM 1749 O O . ALA B 1 102 ? -1.626 23.125 27.578 1 62.25 102 ALA B O 1
ATOM 1750 N N . GLN B 1 103 ? -0.551 21.266 27.344 1 55.72 103 GLN B N 1
ATOM 1751 C CA . GLN B 1 103 ? -0.756 21.047 28.781 1 55.72 103 GLN B CA 1
ATOM 1752 C C . GLN B 1 103 ? -0.197 22.219 29.594 1 55.72 103 GLN B C 1
ATOM 1754 O O . GLN B 1 103 ? 0.954 22.609 29.406 1 55.72 103 GLN B O 1
ATOM 1759 N N . VAL B 1 104 ? -1.084 23.047 30.016 1 53.41 104 VAL B N 1
ATOM 1760 C CA . VAL B 1 104 ? -0.668 24 31.031 1 53.41 104 VAL B CA 1
ATOM 1761 C C . VAL B 1 104 ? 0.149 23.297 32.125 1 53.41 104 VAL B C 1
ATOM 1763 O O . VAL B 1 104 ? -0.361 22.406 32.812 1 53.41 104 VAL B O 1
ATOM 1766 N N . VAL B 1 105 ? 1.344 23 31.891 1 54.25 105 VAL B N 1
ATOM 1767 C CA . VAL B 1 105 ? 2.129 22.531 33.031 1 54.25 105 VAL B CA 1
ATOM 1768 C C . VAL B 1 105 ? 1.844 23.391 34.25 1 54.25 105 VAL B C 1
ATOM 1770 O O . VAL B 1 105 ? 1.987 24.609 34.219 1 54.25 105 VAL B O 1
ATOM 1773 N N . PRO B 1 106 ? 1.122 22.891 35.188 1 57.38 106 PRO B N 1
ATOM 1774 C CA . PRO B 1 106 ? 0.961 23.688 36.375 1 57.38 106 PRO B CA 1
ATOM 1775 C C . PRO B 1 106 ? 2.279 24.281 36.875 1 57.38 106 PRO B C 1
ATOM 1777 O O . PRO B 1 106 ? 3.344 23.703 36.656 1 57.38 106 PRO B O 1
ATOM 1780 N N . PRO B 1 107 ? 2.262 25.531 37.188 1 57.31 107 PRO B N 1
ATOM 1781 C CA . PRO B 1 107 ? 3.498 26.078 37.75 1 57.31 107 PRO B CA 1
ATOM 1782 C C . PRO B 1 107 ? 4.117 25.203 38.812 1 57.31 107 PRO B C 1
ATOM 1784 O O . PRO B 1 107 ? 3.395 24.531 39.562 1 57.31 107 PRO B O 1
ATOM 1787 N N . HIS B 1 108 ? 5.254 24.719 38.625 1 60.69 108 HIS B N 1
ATOM 1788 C CA . HIS B 1 108 ? 5.945 24 39.688 1 60.69 108 HIS B CA 1
ATOM 1789 C C . HIS B 1 108 ? 5.738 24.688 41.031 1 60.69 108 HIS B C 1
ATOM 1791 O O . HIS B 1 108 ? 5.816 25.922 41.125 1 60.69 108 HIS B O 1
ATOM 1797 N N . PRO B 1 109 ? 5.145 23.984 42 1 60.66 109 PRO B N 1
ATOM 1798 C CA . PRO B 1 109 ? 5.004 24.656 43.281 1 60.66 109 PRO B CA 1
ATOM 1799 C C . PRO B 1 109 ? 6.301 25.312 43.75 1 60.66 109 PRO B C 1
ATOM 1801 O O . PRO B 1 109 ? 7.391 24.875 43.375 1 60.66 109 PRO B O 1
ATOM 1804 N N . PRO B 1 110 ? 6.266 26.516 44.281 1 54.62 110 PRO B N 1
ATOM 1805 C CA . PRO B 1 110 ? 7.488 27.156 44.75 1 54.62 110 PRO B CA 1
ATOM 1806 C C . PRO B 1 110 ? 8.297 26.25 45.688 1 54.62 110 PRO B C 1
ATOM 1808 O O . PRO B 1 110 ? 7.723 25.469 46.438 1 54.62 110 PRO B O 1
ATOM 1811 N N . TYR B 1 111 ? 9.492 25.969 45.406 1 52.81 111 TYR B N 1
ATOM 1812 C CA . TYR B 1 111 ? 10.398 25.281 46.312 1 52.81 111 TYR B CA 1
ATOM 1813 C C . TYR B 1 111 ? 10.359 25.906 47.688 1 52.81 111 TYR B C 1
ATOM 1815 O O . TYR B 1 111 ? 10.531 27.125 47.844 1 52.81 111 TYR B O 1
ATOM 1823 N N . GLN B 1 112 ? 9.672 25.422 48.719 1 47.91 112 GLN B N 1
ATOM 1824 C CA . GLN B 1 112 ? 9.844 25.859 50.094 1 47.91 112 GLN B CA 1
ATOM 1825 C C . GLN B 1 112 ? 11.305 25.719 50.531 1 47.91 112 GLN B C 1
ATOM 1827 O O . GLN B 1 112 ? 11.875 24.641 50.469 1 47.91 112 GLN B O 1
ATOM 1832 N N . LYS B 1 113 ? 12.055 26.844 50.781 1 35.5 113 LYS B N 1
ATOM 1833 C CA . LYS B 1 113 ? 13.273 26.766 51.562 1 35.5 113 LYS B CA 1
ATOM 1834 C C . LYS B 1 113 ? 12.977 26.344 53 1 35.5 113 LYS B C 1
ATOM 1836 O O . LYS B 1 113 ? 11.953 26.734 53.562 1 35.5 113 LYS B O 1
#

pLDDT: mean 83.98, std 17.18, range [35.5, 97.56]

Radius of gyration: 29.49 Å; Cα contacts (8 Å, |Δi|>4): 363; chains: 2; bounding box: 59×108×81 Å

Sequence (226 aa):
MEAFNKVPVKPVYEQIRATELEVGRRYPLEKLEKTCTRYGNALLAFIFIDGEPKKIFLPKIYADNLPDQAINDVNENGNFDLVLAEHVFPSFRFEILPKVPAQVVPPHPPYQKMEAFNKVPVKPVYEQIRATELEVGRRYPLEKLEKTCTRYGNALLAFIFIDGEPKKIFLPKIYADNLPDQAINDVNENGNFDLVLAEHVFPSFRFEILPKVPAQVVPPHPPYQK

Secondary structure (DSSP, 8-state):
------------PEEE-GGGSPBT-EEEEEEEEEEEETTEEEEEEEEEETTEEEEEEEPHHHHHHS-HHHHHHHHHH--EEEEEEEEEPPEEEEEEEEPPP------------/------------PEEE-GGGSPBT-EEEEEEEEEEEETTEEEEEEEEEETTEEEEEEEPHHHHHHS-HHHHHHHHHH--EEEEEEEEEPPEEEEEEEEPPP------------